Protein AF-A0A950HZ00-F1 (afdb_monomer)

Nearest PDB structures (foldseek):
  7drg-assembly1_B  TM=5.935E-01  e=6.878E-07  Pseudomonas aeruginosa PAO1
  7drg-assembly1_A  TM=5.694E-01  e=1.121E-06  Pseudomonas aeruginosa PAO1
  5oqm-assembly1_f  TM=3.780E-01  e=3.834E-02  Saccharomyces cerevisiae S288C
  2hzs-assembly2_C  TM=3.627E-01  e=7.059E-02  Saccharomyces cerevisiae
  7rpg-assembly1_A  TM=2.528E-01  e=9.170E-01  Acinetobacter baumannii

Radius of gyration: 19.4 Å; Cα contacts (8 Å, |Δi|>4): 461; chains: 1; bounding box: 50×42×56 Å

pLDDT: mean 79.78, std 16.97, range [23.86, 98.06]

Secondary structure (DSSP, 8-state):
-----------SSS-EEEEEEEEE-----HHHHHHHHHHHHHHHHHTT----EEEEEETTT----EEHHHHHHHHHHTTTTTEEEEEEEEE----S-SSPPPEEEEEEE-STT-EEEEEEEGGGG---HHHHHHHHHHHHHHH--S-EEEEEEE--HHHHHHT-TTS-TTTS---HHHHHTTTGGGGT---SS--SEEEEEHHHHTSEETTEEHHHHHHT-GGG-EEEE-GGGEEEEE--HHHHHHHHHHHHHTT-S--HHHHHHHHHHHHHHHHHHHTT--

Mean predicted aligned error: 8.42 Å

Solvent-accessible surface area (backbone atoms only — not comparable to full-atom values): 15479 Å² total; per-residue (Å²): 133,85,76,78,72,80,80,73,81,84,78,84,84,75,88,42,42,26,33,37,36,44,32,31,61,32,62,60,50,40,68,50,46,50,49,53,50,49,53,50,54,51,50,36,50,76,69,73,46,71,65,52,32,25,29,42,32,27,93,87,44,74,48,72,75,38,52,24,72,62,48,50,55,53,42,63,73,56,62,43,64,65,44,36,32,37,38,42,32,27,64,65,78,87,80,83,60,96,61,75,83,41,36,37,40,36,43,37,31,40,53,90,78,18,26,39,35,38,39,24,26,49,86,62,37,76,57,52,68,67,61,52,50,54,52,50,51,54,44,41,69,63,40,54,44,72,40,34,38,26,36,70,46,51,67,44,70,61,61,59,50,70,72,38,82,89,53,64,66,84,42,30,56,80,57,60,63,64,51,61,69,64,53,44,42,77,76,25,24,75,43,54,65,79,46,37,28,33,34,37,30,60,54,25,36,58,24,67,44,99,88,37,32,39,50,57,55,30,74,71,38,75,77,57,24,48,81,44,86,48,68,92,58,31,30,37,36,39,27,57,78,91,36,34,61,66,46,42,53,55,36,47,79,54,64,31,34,51,36,51,85,78,46,43,67,62,50,48,70,70,39,50,75,58,52,58,55,53,67,76,77,113

Foldseek 3Di:
DDPDPPPPPPDDDDFKFKWKKKFFDFDQDLVLVVLLVVLVVVLCVLLVFDFQWKAWDFPPRGDDIDGPVVSVVVCVVVSSPRTFWMKTKTWDPCPVDPDDIWMKMWIAGNPQGGMTMIMTTDPSSPPDPVSVVVSVLSCCVRGVGQWMAIATTPPPVVVLVVVCPVDDVLQQPPPQSVCRNQVCLQVQAQHRADYQKIWHAVNVQQDDAPRGGVVCVCVVDCLLADWDDGPDRTIIGGHPPVSRNVNVVSCVVRCNRHGCVPCVVVSCVVCVVVVVVVVVVD

Sequence (282 aa):
MTGSTSNWNLEQDGPRKGAHVHFEACRSDPETVRRIYRIALDWFKKLGLAPNTMQVFGTKLHSKPTKFHLAHAKLEKIGFEGMEGFFIHCEEPDTGEKRPPRFATFSYWSGRNSHVGFFARGLFCDMREEAMYTTVGALIECARPQYGYGGWDEVSLDDFVDSMPQIDAHQVPHDWSIGESRGLWNYGFVGGWLWSFTFLPDGALSASIDGMSLREWICAAPDRGTLYPQAQGLTLWFVPTELRKPVFLKLWDSGLIFKFEEDWPRIEALAEPQWAKKKVAL

Structure (mmCIF, N/CA/C/O backbone):
data_AF-A0A950HZ00-F1
#
_entry.id   AF-A0A950HZ00-F1
#
loop_
_atom_site.group_PDB
_atom_site.id
_atom_site.type_symbol
_atom_site.label_atom_id
_atom_site.label_alt_id
_atom_site.label_comp_id
_atom_site.label_asym_id
_atom_site.label_entity_id
_atom_site.label_seq_id
_atom_site.pdbx_PDB_ins_code
_atom_site.Cartn_x
_atom_site.Cartn_y
_atom_site.Cartn_z
_atom_site.occupancy
_atom_site.B_iso_or_equiv
_atom_site.auth_seq_id
_atom_site.auth_comp_id
_atom_site.auth_asym_id
_atom_site.auth_atom_id
_atom_site.pdbx_PDB_model_num
ATOM 1 N N . MET A 1 1 ? 1.822 23.217 -12.806 1.00 28.50 1 MET A N 1
ATOM 2 C CA . MET A 1 1 ? 1.791 22.051 -13.712 1.00 28.50 1 MET A CA 1
ATOM 3 C C . MET A 1 1 ? 1.077 20.940 -12.972 1.00 28.50 1 MET A C 1
ATOM 5 O O . MET A 1 1 ? 1.637 20.383 -12.039 1.00 28.50 1 MET A O 1
ATOM 9 N N . THR A 1 2 ? -0.197 20.739 -13.282 1.00 23.86 2 THR A N 1
ATOM 10 C CA . THR A 1 2 ? -1.050 19.704 -12.698 1.00 23.86 2 THR A CA 1
ATOM 11 C C . THR A 1 2 ? -0.627 18.364 -13.290 1.00 23.86 2 THR A C 1
ATOM 13 O O . THR A 1 2 ? -0.834 18.105 -14.474 1.00 23.86 2 THR A O 1
ATOM 16 N N . GLY A 1 3 ? 0.066 17.551 -12.493 1.00 25.05 3 GLY A N 1
ATOM 17 C CA . GLY A 1 3 ? 0.328 16.165 -12.850 1.00 25.05 3 GLY A CA 1
ATOM 18 C C . GLY A 1 3 ? -1.014 15.464 -12.982 1.00 25.05 3 GLY A C 1
ATOM 19 O O . GLY A 1 3 ? -1.780 15.436 -12.026 1.00 25.05 3 GLY A O 1
ATOM 20 N N . SER A 1 4 ? -1.312 14.969 -14.180 1.00 25.56 4 SER A N 1
ATOM 21 C CA . SER A 1 4 ? -2.414 14.044 -14.398 1.00 25.56 4 SER A CA 1
ATOM 22 C C . SER A 1 4 ? -2.148 12.821 -13.525 1.00 25.56 4 SER A C 1
ATOM 24 O O . SER A 1 4 ? -1.359 11.953 -13.888 1.00 25.56 4 SER A O 1
ATOM 26 N N . THR A 1 5 ? -2.792 12.759 -12.364 1.00 30.08 5 THR A N 1
ATOM 27 C CA . THR A 1 5 ? -3.240 11.480 -11.834 1.00 30.08 5 THR A CA 1
ATOM 28 C C . THR A 1 5 ? -4.116 10.899 -12.936 1.00 30.08 5 THR A C 1
ATOM 30 O O . THR A 1 5 ? -5.014 11.563 -13.459 1.00 30.08 5 THR A O 1
ATOM 33 N N . SER A 1 6 ? -3.755 9.732 -13.447 1.00 31.75 6 SER A N 1
ATOM 34 C CA . SER A 1 6 ? -4.614 9.015 -14.372 1.00 31.75 6 SER A CA 1
ATOM 35 C C . SER A 1 6 ? -5.911 8.727 -13.626 1.00 31.75 6 SER A C 1
ATOM 37 O O . SER A 1 6 ? -5.941 7.868 -12.749 1.00 31.75 6 SER A O 1
ATOM 39 N N . ASN A 1 7 ? -6.964 9.481 -13.948 1.00 30.28 7 ASN A N 1
ATOM 40 C CA . ASN A 1 7 ? -8.333 9.086 -13.657 1.00 30.28 7 ASN A CA 1
ATOM 41 C C . ASN A 1 7 ? -8.571 7.808 -14.455 1.00 30.28 7 ASN A C 1
ATOM 43 O O . ASN A 1 7 ? -8.939 7.839 -15.630 1.00 30.28 7 ASN A O 1
ATOM 47 N N . TRP A 1 8 ? -8.256 6.677 -13.836 1.00 38.47 8 TRP A N 1
ATOM 48 C CA . TRP A 1 8 ? -8.675 5.379 -14.311 1.00 38.47 8 TRP A CA 1
ATOM 49 C C . TRP A 1 8 ? -10.193 5.359 -14.136 1.00 38.47 8 TRP A C 1
ATOM 51 O O . TRP A 1 8 ? -10.687 5.076 -13.051 1.00 38.47 8 TRP A O 1
ATOM 61 N N . ASN A 1 9 ? -10.934 5.740 -15.181 1.00 33.44 9 ASN A N 1
ATOM 62 C CA . ASN A 1 9 ? -12.374 5.505 -15.252 1.00 33.44 9 ASN A CA 1
ATOM 63 C C . ASN A 1 9 ? -12.577 3.989 -15.315 1.00 33.44 9 ASN A C 1
ATOM 65 O O . ASN A 1 9 ? -12.616 3.371 -16.378 1.00 33.44 9 ASN A O 1
ATOM 69 N N . LEU A 1 10 ? -12.605 3.394 -14.128 1.00 45.19 10 LEU A N 1
ATOM 70 C CA . LEU A 1 10 ? -12.807 1.988 -13.853 1.00 45.19 10 LEU A CA 1
ATOM 71 C C . LEU A 1 10 ? -14.312 1.735 -13.812 1.00 45.19 10 LEU A C 1
ATOM 73 O O . LEU A 1 10 ? -14.831 1.334 -12.787 1.00 45.19 10 LEU A O 1
ATOM 77 N N . GLU A 1 11 ? -15.041 1.974 -14.893 1.00 39.56 11 GLU A N 1
ATOM 78 C CA . GLU A 1 11 ? -16.448 1.584 -14.998 1.00 39.56 11 GLU A CA 1
ATOM 79 C C . GLU A 1 11 ? -16.638 0.812 -16.296 1.00 39.56 11 GLU A C 1
ATOM 81 O O . GLU A 1 11 ? -16.631 1.401 -17.371 1.00 39.56 11 GLU A O 1
ATOM 86 N N . GLN A 1 12 ? -16.748 -0.515 -16.172 1.00 42.22 12 GLN A N 1
ATOM 87 C CA . GLN A 1 12 ? -17.697 -1.401 -16.868 1.00 42.22 12 GLN A CA 1
ATOM 88 C C . GLN A 1 12 ? -17.156 -2.846 -16.950 1.00 42.22 12 GLN A C 1
ATOM 90 O O . GLN A 1 12 ? -15.989 -3.093 -17.250 1.00 42.22 12 GLN A O 1
ATOM 95 N N . ASP A 1 13 ? -18.060 -3.775 -16.635 1.00 42.75 13 ASP A N 1
ATOM 96 C CA . ASP A 1 13 ? -18.057 -5.225 -16.870 1.00 42.75 13 ASP A CA 1
ATOM 97 C C . ASP A 1 13 ? -17.200 -6.169 -15.986 1.00 42.75 13 ASP A C 1
ATOM 99 O O . ASP A 1 13 ? -16.006 -6.397 -16.196 1.00 42.75 13 ASP A O 1
ATOM 103 N N . GLY A 1 14 ? -17.900 -6.842 -15.055 1.00 46.66 14 GLY A N 1
ATOM 104 C CA . GLY A 1 14 ? -17.512 -8.100 -14.391 1.00 46.66 14 GLY A CA 1
ATOM 105 C C . GLY A 1 14 ? -16.994 -7.973 -12.947 1.00 46.66 14 GLY A C 1
ATOM 106 O O . GLY A 1 14 ? -16.496 -6.910 -12.576 1.00 46.66 14 GLY A O 1
ATOM 107 N N . PRO A 1 15 ? -17.076 -9.047 -12.121 1.00 49.62 15 PRO A N 1
ATOM 108 C CA . PRO A 1 15 ? -16.487 -9.053 -10.783 1.00 49.62 15 PRO A CA 1
ATOM 109 C C . PRO A 1 15 ? -14.982 -8.805 -10.899 1.00 49.62 15 PRO A C 1
ATOM 111 O O . PRO A 1 15 ? -14.242 -9.583 -11.512 1.00 49.62 15 PRO A O 1
ATOM 114 N N . ARG A 1 16 ? -14.536 -7.676 -10.349 1.00 59.59 16 ARG A N 1
ATOM 115 C CA . ARG A 1 16 ? -13.156 -7.207 -10.443 1.00 59.59 16 ARG A CA 1
ATOM 116 C C . ARG A 1 16 ? -12.312 -7.925 -9.409 1.00 59.59 16 ARG A C 1
ATOM 118 O O . ARG A 1 16 ? -12.000 -7.395 -8.347 1.00 59.59 16 ARG A O 1
ATOM 125 N N . LYS A 1 17 ? -11.917 -9.153 -9.738 1.00 67.50 17 LYS A N 1
ATOM 126 C CA . LYS A 1 17 ? -10.820 -9.783 -9.012 1.00 67.50 17 LYS A CA 1
ATOM 127 C C . LYS A 1 17 ? -9.575 -8.941 -9.250 1.00 67.50 17 LYS A C 1
ATOM 129 O O . LYS A 1 17 ? -9.138 -8.774 -10.395 1.00 67.50 17 LYS A O 1
ATOM 134 N N . GLY A 1 18 ? -9.112 -8.355 -8.159 1.00 73.88 18 GLY A N 1
ATOM 135 C CA . GLY A 1 18 ? -8.038 -7.386 -8.070 1.00 73.88 18 GLY A CA 1
ATOM 136 C C . GLY A 1 18 ? -7.265 -7.664 -6.793 1.00 73.88 18 GLY A C 1
ATOM 137 O O . GLY A 1 18 ? -7.855 -8.057 -5.789 1.00 73.88 18 GLY A O 1
ATOM 138 N N . ALA A 1 19 ? -5.956 -7.483 -6.819 1.00 79.81 19 ALA A N 1
ATOM 139 C CA . ALA A 1 19 ? -5.145 -7.541 -5.619 1.00 79.81 19 ALA A CA 1
ATOM 140 C C . ALA A 1 19 ? -4.230 -6.337 -5.600 1.00 79.81 19 ALA A C 1
ATOM 142 O O . ALA A 1 19 ? -3.501 -6.112 -6.568 1.00 79.81 19 ALA A O 1
ATOM 143 N N . HIS A 1 20 ? -4.266 -5.573 -4.517 1.00 85.31 20 HIS A N 1
ATOM 144 C CA . HIS A 1 20 ? -3.453 -4.375 -4.412 1.00 85.31 20 HIS A CA 1
ATOM 145 C C . HIS A 1 20 ? -2.871 -4.218 -3.021 1.00 85.31 20 HIS A C 1
ATOM 147 O O . HIS A 1 20 ? -3.497 -4.589 -2.030 1.00 85.31 20 HIS A O 1
ATOM 153 N N . VAL A 1 21 ? -1.667 -3.661 -2.967 1.00 86.31 21 VAL A N 1
ATOM 154 C CA . VAL A 1 21 ? -1.028 -3.203 -1.737 1.00 86.31 21 VAL A CA 1
ATOM 155 C C . VAL A 1 21 ? -0.373 -1.864 -2.018 1.00 86.31 21 VAL A C 1
ATOM 157 O O . VAL A 1 21 ? 0.269 -1.688 -3.055 1.00 86.31 21 VAL A O 1
ATOM 160 N N . HIS A 1 22 ? -0.517 -0.944 -1.078 1.00 86.62 22 HIS A N 1
ATOM 161 C CA . HIS A 1 22 ? 0.071 0.379 -1.102 1.00 86.62 22 HIS A CA 1
ATOM 162 C C . HIS A 1 22 ? 0.746 0.666 0.240 1.00 86.62 22 HIS A C 1
ATOM 164 O O . HIS A 1 22 ? 0.163 0.450 1.300 1.00 86.62 22 HIS A O 1
ATOM 170 N N . PHE A 1 23 ? 1.978 1.157 0.191 1.00 86.06 23 PHE A N 1
ATOM 171 C CA . PHE A 1 23 ? 2.774 1.564 1.342 1.00 86.06 23 PHE A CA 1
ATOM 172 C C . PHE A 1 23 ? 3.302 2.971 1.148 1.00 86.06 23 PHE A C 1
ATOM 174 O O . PHE A 1 23 ? 3.658 3.350 0.034 1.00 86.06 23 PHE A O 1
ATOM 181 N N . GLU A 1 24 ? 3.473 3.687 2.251 1.00 78.62 24 GLU A N 1
ATOM 182 C CA . GLU A 1 24 ? 3.924 5.072 2.254 1.00 78.62 24 GLU A CA 1
ATOM 183 C C . GLU A 1 24 ? 5.284 5.303 2.909 1.00 78.62 24 GLU A C 1
ATOM 185 O O . GLU A 1 24 ? 5.779 4.478 3.673 1.00 78.62 24 GLU A O 1
ATOM 190 N N . ALA A 1 25 ? 5.847 6.492 2.666 1.00 66.12 25 ALA A N 1
ATOM 191 C CA . ALA A 1 25 ? 7.080 6.991 3.283 1.00 66.12 25 ALA A CA 1
ATOM 192 C C . ALA A 1 25 ? 8.334 6.182 2.900 1.00 66.12 25 ALA A C 1
ATOM 194 O O . ALA A 1 25 ? 9.106 5.736 3.748 1.00 66.12 25 ALA A O 1
ATOM 195 N N . CYS A 1 26 ? 8.556 6.013 1.595 1.00 69.31 26 CYS A N 1
ATOM 196 C CA . CYS A 1 26 ? 9.676 5.235 1.070 1.00 69.31 26 CYS A CA 1
ATOM 197 C C . CYS A 1 26 ? 10.975 6.051 0.968 1.00 69.31 26 CYS A C 1
ATOM 199 O O . CYS A 1 26 ? 10.975 7.221 0.589 1.00 69.31 26 CYS A O 1
ATOM 201 N N . ARG A 1 27 ? 12.115 5.409 1.250 1.00 77.31 27 ARG A N 1
ATOM 202 C CA . ARG A 1 27 ? 13.452 6.018 1.116 1.00 77.31 27 ARG A CA 1
ATOM 203 C C . ARG A 1 27 ? 13.882 6.113 -0.347 1.00 77.31 27 ARG A C 1
ATOM 205 O O . ARG A 1 27 ? 13.572 5.209 -1.117 1.00 77.31 27 ARG A O 1
ATOM 212 N N . SER A 1 28 ? 14.636 7.158 -0.693 1.00 79.44 28 SER A N 1
ATOM 213 C CA . SER A 1 28 ? 15.112 7.463 -2.055 1.00 79.44 28 SER A CA 1
ATOM 214 C C . SER A 1 28 ? 16.583 7.110 -2.315 1.00 79.44 28 SER A C 1
ATOM 216 O O . SER A 1 28 ? 17.133 7.501 -3.343 1.00 79.44 28 SER A O 1
ATOM 218 N N . ASP A 1 29 ? 17.273 6.449 -1.381 1.00 89.00 29 ASP A N 1
ATOM 219 C CA . ASP A 1 29 ? 18.682 6.118 -1.595 1.00 89.00 29 ASP A CA 1
ATOM 220 C C . ASP A 1 29 ? 18.837 5.024 -2.676 1.00 89.00 29 ASP A C 1
ATOM 222 O O . ASP A 1 29 ? 18.003 4.114 -2.744 1.00 89.00 29 ASP A O 1
ATOM 226 N N . PRO A 1 30 ? 19.886 5.074 -3.523 1.00 90.00 30 PRO A N 1
ATOM 227 C CA . PRO A 1 30 ? 20.001 4.182 -4.680 1.00 90.00 30 PRO A CA 1
ATOM 228 C C . PRO A 1 30 ? 19.982 2.687 -4.343 1.00 90.00 30 PRO A C 1
ATOM 230 O O . PRO A 1 30 ? 19.479 1.887 -5.132 1.00 90.00 30 PRO A O 1
ATOM 233 N N . GLU A 1 31 ? 20.514 2.291 -3.183 1.00 92.12 31 GLU A N 1
ATOM 234 C CA . GLU A 1 31 ? 20.522 0.886 -2.770 1.00 92.12 31 GLU A CA 1
ATOM 235 C C . GLU A 1 31 ? 19.118 0.418 -2.383 1.00 92.12 31 GLU A C 1
ATOM 237 O O . GLU A 1 31 ? 18.686 -0.651 -2.819 1.00 92.12 31 GLU A O 1
ATOM 242 N N . THR A 1 32 ? 18.361 1.232 -1.644 1.00 90.88 32 THR A N 1
ATOM 243 C CA . THR A 1 32 ? 16.951 0.944 -1.360 1.00 90.88 32 THR A CA 1
ATOM 244 C C . THR A 1 32 ? 16.127 0.872 -2.645 1.00 90.88 32 THR A C 1
ATOM 246 O O . THR A 1 32 ? 15.399 -0.102 -2.833 1.00 90.88 32 THR A O 1
ATOM 249 N N . VAL A 1 33 ? 16.281 1.827 -3.573 1.00 92.94 33 VAL A N 1
ATOM 250 C CA . VAL A 1 33 ? 15.566 1.815 -4.868 1.00 92.94 33 VAL A CA 1
ATOM 251 C C . VAL A 1 33 ? 15.876 0.531 -5.641 1.00 92.94 33 VAL A C 1
ATOM 253 O O . VAL A 1 33 ? 14.969 -0.140 -6.134 1.00 92.94 33 VAL A O 1
ATOM 256 N N . A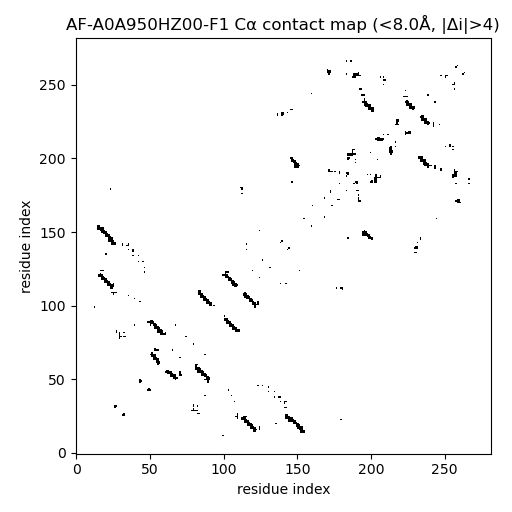RG A 1 34 ? 17.155 0.143 -5.712 1.00 95.25 34 ARG A N 1
ATOM 257 C CA . ARG A 1 34 ? 17.605 -1.087 -6.376 1.00 95.25 34 ARG A CA 1
ATOM 258 C C . ARG A 1 34 ? 17.006 -2.338 -5.740 1.00 95.25 34 ARG A C 1
ATOM 260 O O . ARG A 1 34 ? 16.594 -3.253 -6.453 1.00 95.25 34 ARG A O 1
ATOM 267 N N . ARG A 1 35 ? 16.944 -2.401 -4.409 1.00 95.06 35 ARG A N 1
ATOM 268 C CA . ARG A 1 35 ? 16.322 -3.520 -3.689 1.00 95.06 35 ARG A CA 1
ATOM 269 C C . ARG A 1 35 ? 14.818 -3.591 -3.950 1.00 95.06 35 ARG A C 1
ATOM 271 O O . ARG A 1 35 ? 14.334 -4.673 -4.268 1.00 95.06 35 ARG A O 1
ATOM 278 N N . ILE A 1 36 ? 14.105 -2.464 -3.910 1.00 94.81 36 ILE A N 1
ATOM 279 C CA . ILE A 1 36 ? 12.671 -2.394 -4.248 1.00 94.81 36 ILE A CA 1
ATOM 280 C C . ILE A 1 36 ? 12.438 -2.835 -5.696 1.00 94.81 36 ILE A C 1
ATOM 282 O O . ILE A 1 36 ? 11.546 -3.635 -5.962 1.00 94.81 36 ILE A O 1
ATOM 286 N N . TYR A 1 37 ? 13.280 -2.394 -6.630 1.00 96.12 37 TYR A N 1
ATOM 287 C CA . TYR A 1 37 ? 13.216 -2.834 -8.020 1.00 96.12 37 TYR A CA 1
ATOM 288 C C . TYR A 1 37 ? 13.391 -4.351 -8.165 1.00 96.12 37 TYR A C 1
ATOM 290 O O . TYR A 1 37 ? 12.629 -4.997 -8.880 1.00 96.12 37 TYR A O 1
ATOM 298 N N . ARG A 1 38 ? 14.342 -4.954 -7.444 1.00 96.56 38 ARG A N 1
ATOM 299 C CA . ARG A 1 38 ? 14.519 -6.416 -7.432 1.00 96.56 38 ARG A CA 1
ATOM 300 C C . ARG A 1 38 ? 13.313 -7.146 -6.843 1.00 96.56 38 ARG A C 1
ATOM 302 O O . ARG A 1 38 ? 12.928 -8.174 -7.391 1.00 96.56 38 ARG A O 1
ATOM 309 N N . ILE A 1 39 ? 12.705 -6.611 -5.782 1.00 95.69 39 ILE A N 1
ATOM 310 C CA . ILE A 1 39 ? 11.452 -7.139 -5.217 1.00 95.69 39 ILE A CA 1
ATOM 311 C C . ILE A 1 39 ? 10.337 -7.091 -6.269 1.00 95.69 39 ILE A C 1
ATOM 313 O O . ILE A 1 39 ? 9.619 -8.073 -6.434 1.00 95.69 39 ILE A O 1
ATOM 317 N N . ALA A 1 40 ? 10.236 -5.999 -7.032 1.00 95.31 40 ALA A N 1
ATOM 318 C CA . ALA A 1 40 ? 9.266 -5.878 -8.117 1.00 95.31 40 ALA A CA 1
ATOM 319 C C . ALA A 1 40 ? 9.469 -6.958 -9.191 1.00 95.31 40 ALA A C 1
ATOM 321 O O . ALA A 1 40 ? 8.517 -7.635 -9.575 1.00 95.31 40 ALA A O 1
ATOM 322 N N . LEU A 1 41 ? 10.707 -7.169 -9.651 1.00 95.81 41 LEU A N 1
ATOM 323 C CA . LEU A 1 41 ? 11.010 -8.204 -10.647 1.00 95.81 41 LEU A CA 1
ATOM 324 C C . LEU A 1 41 ? 10.738 -9.621 -10.130 1.00 95.81 41 LEU A C 1
ATOM 326 O O . LEU A 1 41 ? 10.217 -10.453 -10.873 1.00 95.81 41 LEU A O 1
ATOM 330 N N . ASP A 1 42 ? 11.072 -9.898 -8.869 1.00 94.19 42 ASP A N 1
ATOM 331 C CA . ASP A 1 42 ? 10.775 -11.182 -8.233 1.00 94.19 42 ASP A CA 1
ATOM 332 C C . ASP A 1 42 ? 9.264 -11.413 -8.102 1.00 94.19 42 ASP A C 1
ATOM 334 O O . ASP A 1 42 ? 8.787 -12.518 -8.353 1.00 94.19 42 ASP A O 1
ATOM 338 N N . TRP A 1 43 ? 8.493 -10.364 -7.801 1.00 91.62 43 TRP A N 1
ATOM 339 C CA . TRP A 1 43 ? 7.034 -10.426 -7.792 1.00 91.62 43 TRP A CA 1
ATOM 340 C C . TRP A 1 43 ? 6.474 -10.794 -9.171 1.00 91.62 43 TRP A C 1
ATOM 342 O O . TRP A 1 43 ? 5.756 -11.787 -9.274 1.00 91.62 43 TRP A O 1
ATOM 352 N N . PHE A 1 44 ? 6.872 -10.107 -10.251 1.00 91.50 44 PHE A N 1
ATOM 353 C CA . PHE A 1 44 ? 6.454 -10.491 -11.611 1.00 91.50 44 PHE A CA 1
ATOM 354 C C . PHE A 1 44 ? 6.852 -11.934 -11.952 1.00 91.50 44 PHE A C 1
ATOM 356 O O . PHE A 1 44 ? 6.042 -12.692 -12.485 1.00 91.50 44 PHE A O 1
ATOM 363 N N . LYS A 1 45 ? 8.067 -12.357 -11.580 1.00 90.81 45 LYS A N 1
ATOM 364 C CA . LYS A 1 45 ? 8.538 -13.732 -11.785 1.00 90.81 45 LYS A CA 1
ATOM 365 C C . LYS A 1 45 ? 7.677 -14.761 -11.044 1.00 90.81 45 LYS A C 1
ATOM 367 O O . LYS A 1 45 ? 7.337 -15.783 -11.634 1.00 90.81 45 LYS A O 1
ATOM 372 N N . LYS A 1 46 ? 7.311 -14.506 -9.782 1.00 86.81 46 LYS A N 1
ATOM 373 C CA . LYS A 1 46 ? 6.419 -15.369 -8.979 1.00 86.81 46 LYS A CA 1
ATOM 374 C C . LYS A 1 46 ? 5.031 -15.506 -9.598 1.00 86.81 46 LYS A C 1
ATOM 376 O O . LYS A 1 46 ? 4.418 -16.560 -9.470 1.00 86.81 46 LYS A O 1
ATOM 381 N N . LEU A 1 47 ? 4.570 -14.470 -10.294 1.00 83.62 47 LEU A N 1
ATOM 382 C CA . LEU A 1 47 ? 3.320 -14.492 -11.053 1.00 83.62 47 LEU A CA 1
ATOM 383 C C . LEU A 1 47 ? 3.448 -15.163 -12.429 1.00 83.62 47 LEU A C 1
ATOM 385 O O . LEU A 1 47 ? 2.450 -15.307 -13.128 1.00 83.62 47 LEU A O 1
ATOM 389 N N . GLY A 1 48 ? 4.654 -15.566 -12.841 1.00 86.69 48 GLY A N 1
ATOM 390 C CA . GLY A 1 48 ? 4.897 -16.091 -14.185 1.00 86.69 48 GLY A CA 1
ATOM 391 C C . GLY A 1 48 ? 4.761 -15.027 -15.278 1.00 86.69 48 GLY A C 1
ATOM 392 O O . GLY A 1 48 ? 4.474 -15.360 -16.425 1.00 86.69 48 GLY A O 1
ATOM 393 N N . LEU A 1 49 ? 4.950 -13.752 -14.930 1.00 87.25 49 LEU A N 1
ATOM 394 C CA . LEU A 1 49 ? 4.747 -12.613 -15.818 1.00 87.25 49 LEU A CA 1
ATOM 395 C C . LEU A 1 49 ? 6.071 -12.025 -16.288 1.00 87.25 49 LEU A C 1
ATOM 397 O O . LEU A 1 49 ? 7.009 -11.838 -15.513 1.00 87.25 49 LEU A O 1
ATOM 401 N N . ALA A 1 50 ? 6.113 -11.675 -17.570 1.00 92.25 50 ALA A N 1
ATOM 402 C CA . ALA A 1 50 ? 7.201 -10.913 -18.160 1.00 92.25 50 ALA A CA 1
ATOM 403 C C . ALA A 1 50 ? 6.753 -9.452 -18.330 1.00 92.25 50 ALA A C 1
ATOM 405 O O . ALA A 1 50 ? 5.860 -9.185 -19.140 1.00 92.25 50 ALA A O 1
ATOM 406 N N . PRO A 1 51 ? 7.350 -8.492 -17.603 1.00 95.12 51 PRO A N 1
ATOM 407 C CA . PRO A 1 51 ? 7.067 -7.080 -17.817 1.00 95.12 51 PRO A CA 1
ATOM 408 C C . PRO A 1 51 ? 7.322 -6.661 -19.266 1.00 95.12 51 PRO A C 1
ATOM 410 O O . PRO A 1 51 ? 8.361 -6.986 -19.846 1.00 95.12 51 PRO A O 1
ATOM 413 N N . ASN A 1 52 ? 6.390 -5.910 -19.850 1.00 95.25 52 ASN A N 1
ATOM 414 C CA . ASN A 1 52 ? 6.481 -5.462 -21.241 1.00 95.25 52 ASN A CA 1
ATOM 415 C C . ASN A 1 52 ? 6.859 -3.974 -21.344 1.00 95.25 52 ASN A C 1
ATOM 417 O O . ASN A 1 52 ? 7.580 -3.581 -22.268 1.00 95.25 52 ASN A O 1
ATOM 421 N N . THR A 1 53 ? 6.474 -3.175 -20.348 1.00 96.00 53 THR A N 1
ATOM 422 C CA . THR A 1 53 ? 6.603 -1.719 -20.346 1.00 96.00 53 THR A CA 1
ATOM 423 C C . THR A 1 53 ? 7.159 -1.250 -19.010 1.00 96.00 53 THR A C 1
ATOM 425 O O . THR A 1 53 ? 6.859 -1.803 -17.953 1.00 96.00 53 THR A O 1
ATOM 428 N N . MET A 1 54 ? 7.991 -0.216 -19.052 1.00 96.50 54 MET A N 1
ATOM 429 C CA . MET A 1 54 ? 8.492 0.450 -17.860 1.00 96.50 54 MET A CA 1
ATOM 430 C C . MET A 1 54 ? 8.573 1.956 -18.088 1.00 96.50 54 MET A C 1
ATOM 432 O O . MET A 1 54 ? 8.911 2.422 -19.179 1.00 96.50 54 MET A O 1
ATOM 436 N N . GLN A 1 55 ? 8.300 2.707 -17.031 1.00 95.56 55 GLN A N 1
ATOM 437 C CA . GLN A 1 55 ? 8.537 4.136 -16.943 1.00 95.56 55 GLN A CA 1
ATOM 438 C C . GLN A 1 55 ? 9.493 4.420 -15.784 1.00 95.56 55 GLN A C 1
ATOM 440 O O . GLN A 1 55 ? 9.373 3.819 -14.720 1.00 95.56 55 GLN A O 1
ATOM 445 N N . VAL A 1 56 ? 10.448 5.324 -15.991 1.00 94.00 56 VAL A N 1
ATOM 446 C CA . VAL A 1 56 ? 11.439 5.736 -14.984 1.00 94.00 56 VAL A CA 1
ATOM 447 C C . VAL A 1 56 ? 11.352 7.244 -14.776 1.00 94.00 56 VAL A C 1
ATOM 449 O O . VAL A 1 56 ? 11.188 7.998 -15.743 1.00 94.00 56 VAL A O 1
ATOM 452 N N . PHE A 1 57 ? 11.514 7.676 -13.527 1.00 91.75 57 PHE A N 1
ATOM 453 C CA . PHE A 1 57 ? 11.519 9.076 -13.113 1.00 91.75 57 PHE A CA 1
ATOM 454 C C . PHE A 1 57 ? 12.766 9.404 -12.307 1.00 91.75 57 PHE A C 1
ATOM 456 O O . PHE A 1 57 ? 13.357 8.544 -11.651 1.00 91.75 57 PHE A O 1
ATOM 463 N N . GLY A 1 58 ? 13.163 10.666 -12.375 1.00 89.44 58 GLY A N 1
ATOM 464 C CA . GLY A 1 58 ? 14.356 11.175 -11.727 1.00 89.44 58 GLY A CA 1
ATOM 465 C C . GLY A 1 58 ? 14.807 12.473 -12.370 1.00 89.44 58 GLY A C 1
ATOM 466 O O . GLY A 1 58 ? 14.448 12.752 -13.519 1.00 89.44 58 GLY A O 1
ATOM 467 N N . THR A 1 59 ? 15.680 13.201 -11.678 1.00 82.56 59 THR A N 1
ATOM 468 C CA . THR A 1 59 ? 16.139 14.563 -12.007 1.00 82.56 59 THR A CA 1
ATOM 469 C C . THR A 1 59 ? 16.697 14.715 -13.436 1.00 82.56 59 THR A C 1
ATOM 471 O O . THR A 1 59 ? 16.799 15.823 -13.959 1.00 82.56 59 THR A O 1
ATOM 474 N N . LYS A 1 60 ? 17.046 13.608 -14.112 1.00 83.25 60 LYS A N 1
ATOM 475 C CA . LYS A 1 60 ? 17.452 13.558 -15.536 1.00 83.25 60 LYS A CA 1
ATOM 476 C C . LYS A 1 60 ? 16.890 12.349 -16.299 1.00 83.25 60 LYS A C 1
ATOM 478 O O . LYS A 1 60 ? 17.390 11.988 -17.366 1.00 83.25 60 LYS A O 1
ATOM 483 N N . LEU A 1 61 ? 15.896 11.671 -15.733 1.00 79.81 61 LEU A N 1
ATOM 484 C CA . LEU A 1 61 ? 15.450 10.349 -16.179 1.00 79.81 61 LEU A CA 1
ATOM 485 C C . LEU A 1 61 ? 13.991 10.300 -16.616 1.00 79.81 61 LEU A C 1
ATOM 487 O O . LEU A 1 61 ? 13.579 9.238 -17.076 1.00 79.81 61 LEU A O 1
ATOM 491 N N . HIS A 1 62 ? 13.256 11.417 -16.540 1.00 74.44 62 HIS A N 1
ATOM 492 C CA . HIS A 1 62 ? 11.860 11.504 -16.970 1.00 74.44 62 HIS A CA 1
ATOM 493 C C . HIS A 1 62 ? 11.676 10.915 -18.366 1.00 74.44 62 HIS A C 1
ATOM 495 O O . HIS A 1 62 ? 12.044 11.502 -19.386 1.00 74.44 62 HIS A O 1
ATOM 501 N N . SER A 1 63 ? 11.123 9.711 -18.390 1.00 77.44 63 SER A N 1
ATOM 502 C CA . SER A 1 63 ? 10.897 8.958 -19.607 1.00 77.44 63 SER A CA 1
ATOM 503 C C . SER A 1 63 ? 9.403 8.795 -19.811 1.00 77.44 63 SER A C 1
ATOM 505 O O . SER A 1 63 ? 8.629 8.661 -18.863 1.00 77.44 63 SER A O 1
ATOM 507 N N . LYS A 1 64 ? 8.989 8.830 -21.075 1.00 91.25 64 LYS A N 1
ATOM 508 C CA . LYS A 1 64 ? 7.704 8.252 -21.458 1.00 91.25 64 LYS A CA 1
ATOM 509 C C . LYS A 1 64 ? 7.775 6.736 -21.218 1.00 91.25 64 LYS A C 1
ATOM 511 O O . LYS A 1 64 ? 8.881 6.188 -21.301 1.00 91.25 64 LYS A O 1
ATOM 516 N N . PRO A 1 65 ? 6.643 6.062 -20.961 1.00 93.31 65 PRO A N 1
ATOM 517 C CA . PRO A 1 65 ? 6.605 4.604 -20.941 1.00 93.31 65 PRO A CA 1
ATOM 518 C C . PRO A 1 65 ? 7.290 4.025 -22.190 1.00 93.31 65 PRO A C 1
ATOM 520 O O . PRO A 1 65 ? 7.079 4.51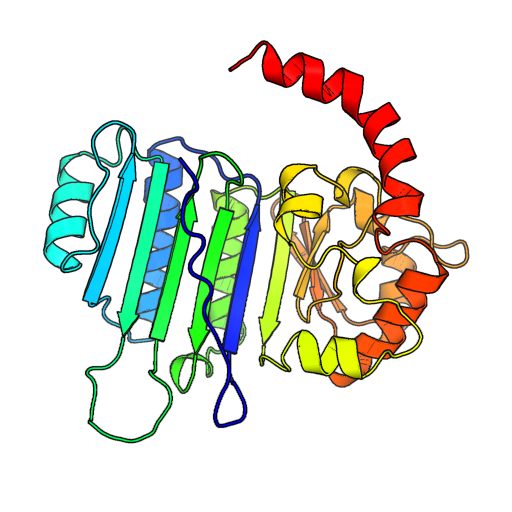0 -23.304 1.00 93.31 65 PRO A O 1
ATOM 523 N N . THR A 1 66 ? 8.161 3.035 -22.006 1.00 95.06 66 THR A N 1
ATOM 524 C CA . THR A 1 66 ? 8.930 2.397 -23.087 1.00 95.06 66 THR A CA 1
ATOM 525 C C . THR A 1 66 ? 9.058 0.894 -22.855 1.00 95.06 66 THR A C 1
ATOM 527 O O . THR A 1 66 ? 8.691 0.392 -21.794 1.00 95.06 66 THR A O 1
ATOM 530 N N . LYS A 1 67 ? 9.600 0.162 -23.836 1.00 95.69 67 LYS A N 1
ATOM 531 C CA . LYS A 1 67 ? 9.813 -1.288 -23.730 1.00 95.69 67 LYS A CA 1
ATOM 532 C C . LYS A 1 67 ? 10.677 -1.612 -22.511 1.00 95.69 67 LYS A C 1
ATOM 534 O O . LYS A 1 67 ? 11.761 -1.044 -22.356 1.00 95.69 67 LYS A O 1
ATOM 539 N N . PHE A 1 68 ? 10.233 -2.575 -21.703 1.00 96.62 68 PHE A N 1
ATOM 540 C CA . PHE A 1 68 ? 10.872 -2.942 -20.438 1.00 96.62 68 PHE A CA 1
ATOM 541 C C . PHE A 1 68 ? 12.382 -3.177 -20.578 1.00 96.62 68 PHE A C 1
ATOM 543 O O . PHE A 1 68 ? 13.158 -2.559 -19.859 1.00 96.62 68 PHE A O 1
ATOM 550 N N . HIS A 1 69 ? 12.824 -3.990 -21.546 1.00 96.62 69 HIS A N 1
ATOM 551 C CA . HIS A 1 69 ? 14.249 -4.311 -21.712 1.00 96.62 69 HIS A CA 1
ATOM 552 C C . HIS A 1 69 ? 15.131 -3.079 -21.996 1.00 96.62 69 HIS A C 1
ATOM 554 O O . HIS A 1 69 ? 16.281 -3.044 -21.561 1.00 96.62 69 HIS A O 1
ATOM 560 N N . LEU A 1 70 ? 14.605 -2.052 -22.680 1.00 95.19 70 LEU A N 1
ATOM 561 C CA . LEU A 1 70 ? 15.339 -0.810 -22.952 1.00 95.19 70 LEU A CA 1
ATOM 562 C C . LEU A 1 70 ? 15.474 0.040 -21.686 1.00 95.19 70 LEU A C 1
ATOM 564 O O . LEU A 1 70 ? 16.558 0.543 -21.388 1.00 95.19 70 LEU A O 1
ATOM 568 N N . ALA A 1 71 ? 14.378 0.192 -20.937 1.00 95.06 71 ALA A N 1
ATOM 569 C CA . ALA A 1 71 ? 14.382 0.914 -19.669 1.00 95.06 71 ALA A CA 1
ATOM 570 C C . ALA A 1 71 ? 15.260 0.209 -18.626 1.00 95.06 71 ALA A C 1
ATOM 572 O O . ALA A 1 71 ? 16.101 0.861 -18.016 1.00 95.06 71 ALA A O 1
ATOM 573 N N . HIS A 1 72 ? 15.126 -1.113 -18.488 1.00 95.94 72 HIS A N 1
ATOM 574 C CA . HIS A 1 72 ? 15.927 -1.952 -17.597 1.00 95.94 72 HIS A CA 1
ATOM 575 C C . HIS A 1 72 ? 17.427 -1.823 -17.889 1.00 95.94 72 HIS A C 1
ATOM 577 O O . HIS A 1 72 ? 18.199 -1.499 -16.992 1.00 95.94 72 HIS A O 1
ATOM 583 N N . ALA A 1 73 ? 17.850 -1.970 -19.151 1.00 94.19 73 ALA A N 1
ATOM 584 C CA . ALA A 1 73 ? 19.259 -1.821 -19.520 1.00 94.19 73 ALA A CA 1
ATOM 585 C C . ALA A 1 73 ? 19.807 -0.419 -19.195 1.00 94.19 73 ALA A C 1
ATOM 587 O O . ALA A 1 73 ? 20.947 -0.276 -18.749 1.00 94.19 73 ALA A O 1
ATOM 588 N N . LYS A 1 74 ? 18.993 0.629 -19.389 1.00 92.00 74 LYS A N 1
ATOM 589 C CA . LYS A 1 74 ? 19.358 2.000 -19.009 1.00 92.00 74 LYS A CA 1
ATOM 590 C C . LYS A 1 74 ? 19.501 2.140 -17.491 1.00 92.00 74 LYS A C 1
ATOM 592 O O . LYS A 1 74 ? 20.459 2.764 -17.049 1.00 92.00 74 LYS A O 1
ATOM 597 N N . LEU A 1 75 ? 18.573 1.569 -16.727 1.00 92.06 75 LEU A N 1
ATOM 598 C CA . LEU A 1 75 ? 18.529 1.588 -15.264 1.00 92.06 75 LEU A CA 1
ATOM 599 C C . LEU A 1 75 ? 19.768 0.935 -14.638 1.00 92.06 75 LEU A C 1
ATOM 601 O O . LEU A 1 75 ? 20.434 1.539 -13.800 1.00 92.06 75 LEU A O 1
ATOM 605 N N . GLU A 1 76 ? 20.105 -0.270 -15.103 1.00 94.00 76 GLU A N 1
ATOM 606 C CA . GLU A 1 76 ? 21.285 -1.017 -14.661 1.00 94.00 76 GLU A CA 1
ATOM 607 C C . GLU A 1 76 ? 22.569 -0.245 -14.990 1.00 94.00 76 GLU A C 1
ATOM 609 O O . GLU A 1 76 ? 23.452 -0.113 -14.145 1.00 94.00 76 GLU A O 1
ATOM 614 N N . LYS A 1 77 ? 22.646 0.364 -16.183 1.00 93.06 77 LYS A N 1
ATOM 615 C CA . LYS A 1 77 ? 23.807 1.165 -16.601 1.00 93.06 77 LYS A CA 1
ATOM 616 C C . LYS A 1 77 ? 24.058 2.380 -15.703 1.00 93.06 77 LYS A C 1
ATOM 618 O O . LYS A 1 77 ? 25.213 2.727 -15.482 1.00 93.06 77 LYS A O 1
ATOM 623 N N . ILE A 1 78 ? 23.006 3.053 -15.236 1.00 92.00 78 ILE A N 1
ATOM 624 C CA . ILE A 1 78 ? 23.130 4.240 -14.370 1.00 92.00 78 ILE A CA 1
ATOM 625 C C . ILE A 1 78 ? 23.202 3.892 -12.880 1.00 92.00 78 ILE A C 1
ATOM 627 O O . ILE A 1 78 ? 23.254 4.793 -12.049 1.00 92.00 78 ILE A O 1
ATOM 631 N N . GLY A 1 79 ? 23.130 2.608 -12.521 1.00 93.12 79 GLY A N 1
ATOM 632 C CA . GLY A 1 79 ? 23.225 2.179 -11.131 1.00 93.12 79 GLY A CA 1
ATOM 633 C C . GLY A 1 79 ? 22.136 2.750 -10.219 1.00 93.12 79 GLY A C 1
ATOM 634 O O . GLY A 1 79 ? 22.359 2.808 -9.015 1.00 93.12 79 GLY A O 1
ATOM 635 N N . PHE A 1 80 ? 20.959 3.104 -10.752 1.00 93.50 80 PHE A N 1
ATOM 636 C CA . PHE A 1 80 ? 19.838 3.710 -10.009 1.00 93.50 80 PHE A CA 1
ATOM 637 C C . PHE A 1 80 ? 20.117 5.114 -9.433 1.00 93.50 80 PHE A C 1
ATOM 639 O O . PHE A 1 80 ? 19.340 5.623 -8.625 1.00 93.50 80 PHE A O 1
ATOM 646 N N . GLU A 1 81 ? 21.200 5.775 -9.844 1.00 91.69 81 GLU A N 1
ATOM 647 C CA . GLU A 1 81 ? 21.524 7.123 -9.373 1.00 91.69 81 GLU A CA 1
ATOM 648 C C . GLU A 1 81 ? 20.527 8.174 -9.887 1.00 91.69 81 GLU A C 1
ATOM 650 O O . GLU A 1 81 ? 20.146 8.183 -11.060 1.00 91.69 81 GLU A O 1
ATOM 655 N N . GLY A 1 82 ? 20.116 9.090 -9.002 1.00 89.75 82 GLY A N 1
ATOM 656 C CA . GLY A 1 82 ? 19.202 10.188 -9.339 1.00 89.75 82 GLY A CA 1
ATOM 657 C C . GLY A 1 82 ? 17.774 9.745 -9.671 1.00 89.75 82 GLY A C 1
ATOM 658 O O . GLY A 1 82 ? 17.049 10.489 -10.333 1.00 89.75 82 GLY A O 1
ATOM 659 N N . MET A 1 83 ? 17.386 8.535 -9.260 1.00 92.00 83 MET A N 1
ATOM 660 C CA . MET A 1 83 ? 16.030 8.027 -9.416 1.00 92.00 83 MET A CA 1
ATOM 661 C C . MET A 1 83 ? 15.074 8.587 -8.368 1.00 92.00 83 MET A C 1
ATOM 663 O O . MET A 1 83 ? 15.390 8.639 -7.186 1.00 92.00 83 MET A O 1
ATOM 667 N N . GLU A 1 84 ? 13.873 8.925 -8.823 1.00 91.81 84 GLU A N 1
ATOM 668 C CA . GLU A 1 84 ? 12.745 9.333 -7.976 1.00 91.81 84 GLU A CA 1
ATOM 669 C C . GLU A 1 84 ? 11.608 8.310 -8.013 1.00 91.81 84 GLU A C 1
ATOM 671 O O . GLU A 1 84 ? 10.747 8.313 -7.141 1.00 91.81 84 GLU A O 1
ATOM 676 N N . GLY A 1 85 ? 11.566 7.438 -9.021 1.00 93.38 85 GLY A N 1
ATOM 677 C CA . GLY A 1 85 ? 10.482 6.477 -9.136 1.00 93.38 85 GLY A CA 1
ATOM 678 C C . GLY A 1 85 ? 10.552 5.598 -10.372 1.00 93.38 85 GLY A C 1
ATOM 679 O O . GLY A 1 85 ? 11.322 5.850 -11.307 1.00 93.38 85 GLY A O 1
ATOM 680 N N . PHE A 1 86 ? 9.707 4.575 -10.391 1.00 95.44 86 PHE A N 1
ATOM 681 C CA . PHE A 1 86 ? 9.440 3.766 -11.568 1.00 95.44 86 PHE A CA 1
ATOM 682 C C . PHE A 1 86 ? 8.028 3.174 -11.546 1.00 95.44 86 PHE A C 1
ATOM 684 O O . PHE A 1 86 ? 7.461 2.911 -10.487 1.00 95.44 86 PHE A O 1
ATOM 691 N N . PHE A 1 87 ? 7.507 2.895 -12.738 1.00 95.56 87 PHE A N 1
ATOM 692 C CA . PHE A 1 87 ? 6.357 2.022 -12.943 1.00 95.56 87 PHE A CA 1
ATOM 693 C C . PHE A 1 87 ? 6.776 0.864 -13.840 1.00 95.56 87 PHE A C 1
ATOM 695 O O . PHE A 1 87 ? 7.398 1.080 -14.882 1.00 95.56 87 PHE A O 1
ATOM 702 N N . ILE A 1 88 ? 6.461 -0.361 -13.437 1.00 96.56 88 ILE A N 1
ATOM 703 C CA . ILE A 1 88 ? 6.652 -1.565 -14.246 1.00 96.56 88 ILE A CA 1
ATOM 704 C C . ILE A 1 88 ? 5.272 -2.120 -14.550 1.00 96.56 88 ILE A C 1
ATOM 706 O O . ILE A 1 88 ? 4.476 -2.306 -13.633 1.00 96.56 88 ILE A O 1
ATOM 710 N N . HIS A 1 89 ? 5.015 -2.407 -15.821 1.00 94.56 89 HIS A N 1
ATOM 711 C CA . HIS A 1 89 ? 3.740 -2.927 -16.284 1.00 94.56 89 HIS A CA 1
ATOM 712 C C . HIS A 1 89 ? 3.933 -4.230 -17.059 1.00 94.56 89 HIS A C 1
ATOM 714 O O . HIS A 1 89 ? 4.862 -4.390 -17.860 1.00 94.56 89 HIS A O 1
ATOM 720 N N . CYS A 1 90 ? 3.013 -5.153 -16.830 1.00 92.50 90 CYS A N 1
ATOM 721 C CA . CYS A 1 90 ? 2.747 -6.295 -17.681 1.00 92.50 90 CYS A CA 1
ATOM 722 C C . CYS A 1 90 ? 1.278 -6.209 -18.087 1.00 92.50 90 CYS A C 1
ATOM 724 O O . CYS A 1 90 ? 0.409 -6.142 -17.224 1.00 92.50 90 CYS A O 1
ATOM 726 N N . GLU A 1 91 ? 1.021 -6.191 -19.385 1.00 87.44 91 GLU A N 1
ATOM 727 C CA . GLU A 1 91 ? -0.319 -6.195 -19.964 1.00 87.44 91 GLU A CA 1
ATOM 728 C C . GLU A 1 91 ? -0.361 -7.314 -21.006 1.00 87.44 91 GLU A C 1
ATOM 730 O O . GLU A 1 91 ? 0.589 -7.477 -21.784 1.00 87.44 91 GLU A O 1
ATOM 735 N N . GLU A 1 92 ? -1.417 -8.125 -20.997 1.00 80.19 92 GLU A N 1
ATOM 736 C CA . GLU A 1 92 ? -1.612 -9.083 -22.085 1.00 80.19 92 GLU A CA 1
ATOM 737 C C . GLU A 1 92 ? -1.864 -8.328 -23.400 1.00 80.19 92 GLU A C 1
ATOM 739 O O . GLU A 1 92 ? -2.517 -7.285 -23.389 1.00 80.19 92 GLU A O 1
ATOM 744 N N . PRO A 1 93 ? -1.357 -8.824 -24.543 1.00 73.62 93 PRO A N 1
ATOM 745 C CA . PRO A 1 93 ? -1.707 -8.256 -25.837 1.00 73.62 93 PRO A CA 1
ATOM 746 C C . PRO A 1 93 ? -3.226 -8.200 -25.989 1.00 73.62 93 PRO A C 1
ATOM 748 O O . PRO A 1 93 ? -3.903 -9.170 -25.648 1.00 73.62 93 PRO A O 1
ATOM 751 N N . ASP A 1 94 ? -3.741 -7.098 -26.534 1.00 69.00 94 ASP A N 1
ATOM 752 C CA . ASP A 1 94 ? -5.157 -6.995 -26.875 1.00 69.00 94 ASP A CA 1
ATOM 753 C C . ASP A 1 94 ? -5.532 -8.148 -27.817 1.00 69.00 94 ASP A C 1
ATOM 755 O O . ASP A 1 94 ? -5.035 -8.255 -28.943 1.00 69.00 94 ASP A O 1
ATOM 759 N N . THR A 1 95 ? -6.369 -9.056 -27.321 1.00 68.06 95 THR A N 1
ATOM 760 C CA . THR A 1 95 ? -6.840 -10.217 -28.076 1.00 68.06 95 THR A CA 1
ATOM 761 C C . THR A 1 95 ? -8.057 -9.881 -28.940 1.00 68.06 95 THR A C 1
ATOM 763 O O . THR A 1 95 ? -8.548 -10.752 -29.658 1.00 68.06 95 THR A O 1
ATOM 766 N N . GLY A 1 96 ? -8.573 -8.647 -28.876 1.00 68.75 96 GLY A N 1
ATOM 767 C CA . GLY A 1 96 ? -9.840 -8.237 -29.481 1.00 68.75 96 GLY A CA 1
ATOM 768 C C . GLY A 1 96 ? -11.071 -8.815 -28.772 1.00 68.75 96 GLY A C 1
ATOM 769 O O . GLY A 1 96 ? -12.204 -8.564 -29.189 1.00 68.75 96 GLY A O 1
ATOM 770 N N . GLU A 1 97 ? -10.883 -9.598 -27.704 1.00 69.88 97 GLU A N 1
ATOM 771 C CA . GLU A 1 97 ? -11.976 -10.047 -26.851 1.00 69.88 97 GLU A CA 1
ATOM 772 C C . GLU A 1 97 ? -12.480 -8.871 -26.004 1.00 69.88 97 GLU A C 1
ATOM 774 O O . GLU A 1 97 ? -11.693 -8.100 -25.466 1.00 69.88 97 GLU A O 1
ATOM 779 N N . LYS A 1 98 ? -13.800 -8.769 -25.791 1.00 68.62 98 LYS A N 1
ATOM 780 C CA . LYS A 1 98 ? -14.424 -7.772 -24.891 1.00 68.62 98 LYS A CA 1
ATOM 781 C C . LYS A 1 98 ? -14.103 -7.992 -23.400 1.00 68.62 98 LYS A C 1
ATOM 783 O O . LYS A 1 98 ? -14.903 -7.653 -22.533 1.00 68.62 98 LYS A O 1
ATOM 788 N N . ARG A 1 99 ? -12.998 -8.660 -23.079 1.00 61.59 99 ARG A N 1
ATOM 789 C CA . ARG A 1 99 ? -12.600 -8.903 -21.696 1.00 61.59 99 ARG A CA 1
ATOM 790 C C . ARG A 1 99 ? -11.847 -7.679 -21.183 1.00 61.59 99 ARG A C 1
ATOM 792 O O . ARG A 1 99 ? -11.079 -7.092 -21.943 1.00 61.59 99 ARG A O 1
ATOM 799 N N . PRO A 1 100 ? -12.033 -7.297 -19.909 1.00 62.59 100 PRO A N 1
ATOM 800 C CA . PRO A 1 100 ? -11.217 -6.249 -19.323 1.00 62.59 100 PRO A CA 1
ATOM 801 C C . PRO A 1 100 ? -9.733 -6.630 -19.444 1.00 62.59 100 PRO A C 1
ATOM 803 O O . PRO A 1 100 ? -9.398 -7.809 -19.257 1.00 62.59 100 PRO A O 1
ATOM 806 N N . PRO A 1 101 ? -8.850 -5.665 -19.759 1.00 67.06 101 PRO A N 1
ATOM 807 C CA . PRO A 1 101 ? -7.434 -5.934 -19.947 1.00 67.06 101 PRO A CA 1
ATOM 808 C C . PRO A 1 101 ? -6.863 -6.576 -18.685 1.00 67.06 101 PRO A C 1
ATOM 810 O O . PRO A 1 101 ? -7.111 -6.128 -17.559 1.00 67.06 101 PRO A O 1
ATOM 813 N N . ARG A 1 102 ? -6.114 -7.664 -18.871 1.00 77.94 102 ARG A N 1
ATOM 814 C CA . ARG A 1 102 ? -5.364 -8.292 -17.787 1.00 77.94 102 ARG A CA 1
ATOM 815 C C . ARG A 1 102 ? -4.060 -7.540 -17.648 1.00 77.94 102 ARG A C 1
ATOM 817 O O . ARG A 1 102 ? -3.267 -7.506 -18.589 1.00 77.94 102 ARG A O 1
ATOM 824 N N . PHE A 1 103 ? -3.827 -6.972 -16.472 1.00 86.31 103 PHE A N 1
ATOM 825 C CA . PHE A 1 103 ? -2.582 -6.274 -16.212 1.00 86.31 103 PHE A CA 1
ATOM 826 C C . PHE A 1 103 ? -2.101 -6.447 -14.777 1.00 86.31 103 PHE A C 1
ATOM 828 O O . PHE A 1 103 ? -2.878 -6.675 -13.846 1.00 86.31 103 PHE A O 1
ATOM 835 N N . ALA A 1 104 ? -0.789 -6.331 -14.627 1.00 89.88 104 ALA A N 1
ATOM 836 C CA . ALA A 1 104 ? -0.092 -6.254 -13.362 1.00 89.88 104 ALA A CA 1
ATOM 837 C C . ALA A 1 104 ? 0.853 -5.053 -13.404 1.00 89.88 104 ALA A C 1
ATOM 839 O O . ALA A 1 104 ? 1.607 -4.866 -14.363 1.00 89.88 104 ALA A O 1
ATOM 840 N N . THR A 1 105 ? 0.807 -4.240 -12.359 1.00 92.69 105 THR A N 1
ATOM 841 C CA . THR A 1 105 ? 1.595 -3.024 -12.212 1.00 92.69 105 THR A CA 1
ATOM 842 C C . THR A 1 105 ? 2.323 -3.055 -10.883 1.00 92.69 105 THR A C 1
ATOM 844 O O . THR A 1 105 ? 1.747 -3.409 -9.859 1.00 92.69 105 THR A O 1
ATOM 847 N N . PHE A 1 106 ? 3.577 -2.625 -10.894 1.00 94.69 106 PHE A N 1
ATOM 848 C CA . PHE A 1 106 ? 4.327 -2.299 -9.691 1.00 94.69 106 PHE A CA 1
ATOM 849 C C . PHE A 1 106 ? 4.751 -0.836 -9.769 1.00 94.69 106 PHE A C 1
ATOM 851 O O . PHE A 1 106 ? 5.302 -0.406 -10.789 1.00 94.69 106 PHE A O 1
ATOM 858 N N . SER A 1 107 ? 4.511 -0.080 -8.705 1.00 94.06 107 SER A N 1
ATOM 859 C CA . SER A 1 107 ? 4.861 1.330 -8.599 1.00 94.06 107 SER A CA 1
ATOM 860 C C . SER A 1 107 ? 5.815 1.584 -7.444 1.00 94.06 107 SER A C 1
ATOM 862 O O . SER A 1 107 ? 5.717 0.998 -6.366 1.00 94.06 107 SER A O 1
ATOM 864 N N . TYR A 1 108 ? 6.744 2.499 -7.677 1.00 93.88 108 TYR A N 1
ATOM 865 C CA . TYR A 1 108 ? 7.581 3.082 -6.647 1.00 93.88 108 TYR A CA 1
ATOM 866 C C . TYR A 1 108 ? 7.782 4.565 -6.946 1.0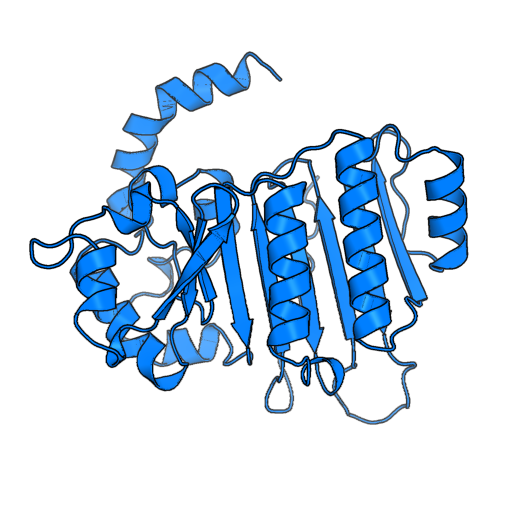0 93.88 108 TYR A C 1
ATOM 868 O O . TYR A 1 108 ? 8.089 4.946 -8.079 1.00 93.88 108 TYR A O 1
ATOM 876 N N . TRP A 1 109 ? 7.652 5.391 -5.917 1.00 90.94 109 TRP A N 1
ATOM 877 C CA . TRP A 1 109 ? 7.858 6.827 -5.972 1.00 90.94 109 TRP A CA 1
ATOM 878 C C . TRP A 1 109 ? 8.435 7.318 -4.647 1.00 90.94 109 TRP A C 1
ATOM 880 O O . TRP A 1 109 ? 7.925 6.990 -3.581 1.00 90.94 109 TRP A O 1
ATOM 890 N N . SER A 1 110 ? 9.473 8.142 -4.691 1.00 87.62 110 SER A N 1
ATOM 891 C CA . SER A 1 110 ? 10.125 8.714 -3.509 1.00 87.62 110 SER A CA 1
ATOM 892 C C . SER A 1 110 ? 10.018 10.235 -3.427 1.00 87.62 110 SER A C 1
ATOM 894 O O . SER A 1 110 ? 10.659 10.848 -2.578 1.00 87.62 110 SER A O 1
ATOM 896 N N . GLY A 1 111 ? 9.256 10.860 -4.329 1.00 82.06 111 GLY A N 1
ATOM 897 C CA . GLY A 1 111 ? 8.975 12.293 -4.291 1.00 82.06 111 GLY A CA 1
ATOM 898 C C . GLY A 1 111 ? 7.876 12.647 -3.284 1.00 82.06 111 GLY A C 1
ATOM 899 O O . GLY A 1 111 ? 7.622 11.929 -2.317 1.00 82.06 111 GLY A O 1
ATOM 900 N N . ARG A 1 112 ? 7.175 13.762 -3.528 1.00 74.06 112 ARG A N 1
ATOM 901 C CA . ARG A 1 112 ? 5.957 14.101 -2.771 1.00 74.06 112 ARG A CA 1
ATOM 902 C C . ARG A 1 112 ? 4.945 12.957 -2.909 1.00 74.06 112 ARG A C 1
ATOM 904 O O . ARG A 1 112 ? 4.722 12.505 -4.030 1.00 74.06 112 ARG A O 1
ATOM 911 N N . ASN A 1 113 ? 4.354 12.535 -1.788 1.00 73.25 113 ASN A N 1
ATOM 912 C CA . ASN A 1 113 ? 3.492 11.349 -1.683 1.00 73.25 113 ASN A CA 1
ATOM 913 C C . ASN A 1 113 ? 4.257 10.065 -2.051 1.00 73.25 113 ASN A C 1
ATOM 915 O O . ASN A 1 113 ? 3.890 9.323 -2.965 1.00 73.25 113 ASN A O 1
ATOM 919 N N . SER A 1 114 ? 5.405 9.875 -1.393 1.00 83.50 114 SER A N 1
ATOM 920 C CA . SER A 1 114 ? 6.274 8.723 -1.612 1.00 83.50 114 SER A CA 1
ATOM 921 C C . SER A 1 114 ? 5.526 7.432 -1.303 1.00 83.50 114 SER A C 1
ATOM 923 O O . SER A 1 114 ? 5.040 7.273 -0.182 1.00 83.50 114 SER A O 1
ATOM 925 N N . HIS A 1 115 ? 5.514 6.508 -2.252 1.00 88.06 115 HIS A N 1
ATOM 926 C CA . HIS A 1 115 ? 4.812 5.249 -2.124 1.00 88.06 115 HIS A CA 1
ATOM 927 C C . HIS A 1 115 ? 5.559 4.090 -2.774 1.00 88.06 115 HIS A C 1
ATOM 929 O O . HIS A 1 115 ? 6.395 4.265 -3.663 1.00 88.06 115 HIS A O 1
ATOM 935 N N . VAL A 1 116 ? 5.207 2.881 -2.359 1.00 91.69 116 VAL A N 1
ATOM 936 C CA . VAL A 1 116 ? 5.527 1.648 -3.067 1.00 91.69 116 VAL A CA 1
ATOM 937 C C . VAL A 1 116 ? 4.317 0.738 -3.025 1.00 91.69 116 VAL A C 1
ATOM 939 O O . VAL A 1 116 ? 3.657 0.614 -1.997 1.00 91.69 116 VAL A O 1
ATOM 942 N N . GLY A 1 117 ? 4.008 0.102 -4.140 1.00 91.44 117 GLY A N 1
ATOM 943 C CA . GLY A 1 117 ? 2.841 -0.749 -4.204 1.00 91.44 117 GLY A CA 1
ATOM 944 C C . GLY A 1 117 ? 2.803 -1.591 -5.453 1.00 91.44 117 GLY A C 1
ATOM 945 O O . GLY A 1 117 ? 3.601 -1.440 -6.379 1.00 91.44 117 GLY A O 1
ATOM 946 N N . PHE A 1 118 ? 1.849 -2.500 -5.470 1.00 91.06 118 PHE A N 1
ATOM 947 C CA . PHE A 1 118 ? 1.561 -3.300 -6.641 1.00 91.06 118 PHE A CA 1
ATOM 948 C C . PHE A 1 118 ? 0.066 -3.521 -6.761 1.00 91.06 118 PHE A C 1
ATOM 950 O O . PHE A 1 118 ? -0.668 -3.477 -5.777 1.00 91.06 118 PHE A O 1
ATOM 957 N N . PHE A 1 119 ? -0.362 -3.747 -7.993 1.00 88.19 119 PHE A N 1
ATOM 958 C CA . PHE A 1 119 ? -1.735 -4.014 -8.367 1.00 88.19 119 PHE A CA 1
ATOM 959 C C . PHE A 1 119 ? -1.746 -5.104 -9.435 1.00 88.19 119 PHE A C 1
ATOM 961 O O . PHE A 1 119 ? -0.994 -5.024 -10.405 1.00 88.19 119 PHE A O 1
ATOM 968 N N . ALA A 1 120 ? -2.609 -6.097 -9.296 1.00 86.00 120 ALA A N 1
ATOM 969 C CA . ALA A 1 120 ? -2.879 -7.098 -10.320 1.00 86.00 120 ALA A CA 1
ATOM 970 C C . ALA A 1 120 ? -4.390 -7.203 -10.549 1.00 86.00 120 ALA A C 1
ATOM 972 O O . ALA A 1 120 ? -5.153 -7.048 -9.598 1.00 86.00 120 ALA A O 1
ATOM 973 N N . ARG A 1 121 ? -4.815 -7.482 -11.790 1.00 80.75 121 ARG A N 1
ATOM 974 C CA . ARG A 1 121 ? -6.223 -7.713 -12.172 1.00 80.75 121 ARG A CA 1
ATOM 975 C C . ARG A 1 121 ? -6.401 -8.988 -12.998 1.00 80.75 121 ARG A C 1
ATOM 977 O O . ARG A 1 121 ? -5.531 -9.366 -13.784 1.00 80.75 121 ARG A O 1
ATOM 984 N N . GLY A 1 122 ? -7.564 -9.627 -12.867 1.00 74.75 122 GLY A N 1
ATOM 985 C CA . GLY A 1 122 ? -7.959 -10.784 -13.678 1.00 74.75 122 GLY A CA 1
ATOM 986 C C . GLY A 1 122 ? -7.303 -12.082 -13.204 1.00 74.75 122 GLY A C 1
ATOM 987 O O . GLY A 1 122 ? -7.194 -12.309 -12.005 1.00 7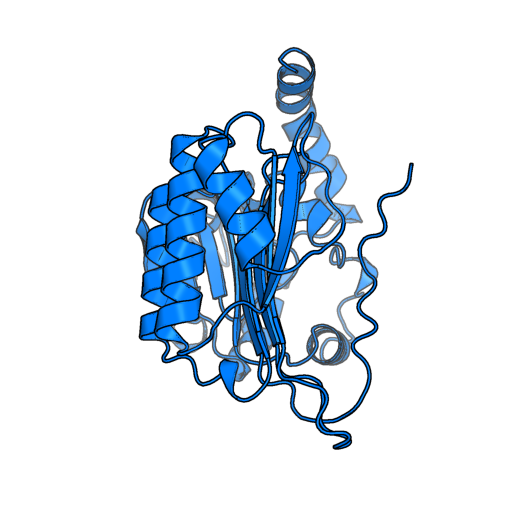4.75 122 GLY A O 1
ATOM 988 N N . LEU A 1 123 ? -6.841 -12.934 -14.129 1.00 61.53 123 LEU A N 1
ATOM 989 C CA . LEU A 1 123 ? -6.154 -14.194 -13.779 1.00 61.53 123 LEU A CA 1
ATOM 990 C C . LEU A 1 123 ? -4.857 -13.976 -12.979 1.00 61.53 123 LEU A C 1
ATOM 992 O O . LEU A 1 123 ? -4.380 -14.888 -12.315 1.00 61.53 123 LEU A O 1
ATOM 996 N N . PHE A 1 124 ? -4.308 -12.758 -12.988 1.00 60.16 124 PHE A N 1
ATOM 997 C CA . PHE A 1 124 ? -3.164 -12.387 -12.154 1.00 60.16 124 PHE A CA 1
ATOM 998 C C . PHE A 1 124 ? -3.516 -12.242 -10.665 1.00 60.16 124 PHE A C 1
ATOM 1000 O O . PHE A 1 124 ? -2.614 -12.112 -9.844 1.00 60.16 124 PHE A O 1
ATOM 1007 N N . CYS A 1 125 ? -4.808 -12.261 -10.312 1.00 62.44 125 CYS A N 1
ATOM 1008 C CA . CYS A 1 125 ? -5.298 -12.143 -8.934 1.00 62.44 125 CYS A CA 1
ATOM 1009 C C . CYS A 1 125 ? -5.409 -13.468 -8.201 1.00 62.44 125 CYS A C 1
ATOM 1011 O O . CYS A 1 125 ? -5.541 -13.445 -6.982 1.00 62.44 125 CYS A O 1
ATOM 1013 N N . ASP A 1 126 ? -5.257 -14.603 -8.889 1.00 63.56 126 ASP A N 1
ATOM 1014 C CA . ASP A 1 126 ? -5.075 -15.911 -8.245 1.00 63.56 126 ASP A CA 1
ATOM 1015 C C . ASP A 1 126 ? -3.672 -16.019 -7.604 1.00 63.56 126 ASP A C 1
ATOM 1017 O O . ASP A 1 126 ? -3.049 -17.085 -7.552 1.00 63.56 126 ASP A O 1
ATOM 1021 N N . MET A 1 127 ? -3.139 -14.891 -7.120 1.00 64.25 127 MET A N 1
ATOM 1022 C CA . MET A 1 127 ? -1.969 -14.867 -6.270 1.00 64.25 127 MET A CA 1
ATOM 1023 C C . MET A 1 127 ? -2.274 -15.736 -5.063 1.00 64.25 127 MET A C 1
ATOM 1025 O O . MET A 1 127 ? -3.233 -15.504 -4.328 1.00 64.25 127 MET A O 1
ATOM 1029 N N . ARG A 1 128 ? -1.416 -16.724 -4.822 1.00 65.12 128 ARG A N 1
ATOM 1030 C CA . ARG A 1 128 ? -1.416 -17.387 -3.525 1.00 65.12 128 ARG A CA 1
ATOM 1031 C C . ARG A 1 128 ? -1.136 -16.316 -2.479 1.00 65.12 128 ARG A C 1
ATOM 1033 O O . ARG A 1 128 ? -0.184 -15.552 -2.628 1.00 65.12 128 ARG A O 1
ATOM 1040 N N . GLU A 1 129 ? -1.952 -16.285 -1.438 1.00 71.00 129 GLU A N 1
ATOM 1041 C CA . GLU A 1 129 ? -1.823 -15.383 -0.293 1.00 71.00 129 GLU A CA 1
ATOM 1042 C C . GLU A 1 129 ? -0.368 -15.310 0.229 1.00 71.00 129 GLU A C 1
ATOM 1044 O O . GLU A 1 129 ? 0.159 -14.235 0.508 1.00 71.00 129 GLU A O 1
ATOM 1049 N N . GLU A 1 130 ? 0.342 -16.440 0.196 1.00 71.75 130 GLU A N 1
ATOM 1050 C CA . GLU A 1 130 ? 1.774 -16.567 0.491 1.00 71.75 130 GLU A CA 1
ATOM 1051 C C . GLU A 1 130 ? 2.699 -15.699 -0.393 1.00 71.75 130 GLU A C 1
ATOM 1053 O O . GLU A 1 130 ? 3.640 -15.076 0.109 1.00 71.75 130 GLU A O 1
ATOM 1058 N N . ALA A 1 131 ? 2.456 -15.632 -1.708 1.00 73.44 131 ALA A N 1
ATOM 1059 C CA . ALA A 1 131 ? 3.272 -14.846 -2.636 1.00 73.44 131 ALA A CA 1
ATOM 1060 C C . ALA A 1 131 ? 3.131 -13.345 -2.356 1.00 73.44 131 ALA A C 1
ATOM 1062 O O . ALA A 1 131 ? 4.126 -12.617 -2.373 1.00 73.44 131 ALA A O 1
ATOM 1063 N N . MET A 1 132 ? 1.912 -12.905 -2.036 1.00 81.38 132 MET A N 1
ATOM 1064 C CA . MET A 1 132 ? 1.645 -11.539 -1.600 1.00 81.38 132 MET A CA 1
ATOM 1065 C C . MET A 1 132 ? 2.345 -11.250 -0.271 1.00 81.38 132 MET A C 1
ATOM 1067 O O . MET A 1 132 ? 3.106 -10.287 -0.213 1.00 81.38 132 MET A O 1
ATOM 1071 N N . TYR A 1 133 ? 2.166 -12.080 0.765 1.00 81.62 133 TYR A N 1
ATOM 1072 C CA . TYR A 1 133 ? 2.807 -11.851 2.066 1.00 81.62 133 TYR A CA 1
ATOM 1073 C C . TYR A 1 133 ? 4.329 -11.813 1.981 1.00 81.62 133 TYR A C 1
ATOM 1075 O O . TYR A 1 133 ? 4.954 -10.965 2.611 1.00 81.62 133 TYR A O 1
ATOM 1083 N N . THR A 1 134 ? 4.932 -12.671 1.158 1.00 86.00 134 THR A N 1
ATOM 1084 C CA . THR A 1 134 ? 6.384 -12.663 0.949 1.00 86.00 134 THR A CA 1
ATOM 1085 C C . THR A 1 134 ? 6.849 -11.344 0.326 1.00 86.00 134 THR A C 1
ATOM 1087 O O . THR A 1 134 ? 7.827 -10.751 0.782 1.00 86.00 134 THR A O 1
ATOM 1090 N N . THR A 1 135 ? 6.153 -10.860 -0.708 1.00 89.12 135 THR A N 1
ATOM 1091 C CA . THR A 1 135 ? 6.478 -9.577 -1.355 1.00 89.12 135 THR A CA 1
ATOM 1092 C C . THR A 1 135 ? 6.246 -8.401 -0.408 1.00 89.12 135 THR A C 1
ATOM 1094 O O . THR A 1 135 ? 7.090 -7.514 -0.313 1.00 89.12 135 THR A O 1
ATOM 1097 N N . VAL A 1 136 ? 5.138 -8.416 0.330 1.00 89.75 136 VAL A N 1
ATOM 1098 C CA . VAL A 1 136 ? 4.792 -7.427 1.356 1.00 89.75 136 VAL A CA 1
ATOM 1099 C C . VAL A 1 136 ? 5.858 -7.354 2.445 1.00 89.75 136 VAL A C 1
ATOM 1101 O O . VAL A 1 136 ? 6.344 -6.266 2.737 1.00 89.75 136 VAL A O 1
ATOM 1104 N N . GLY A 1 137 ? 6.269 -8.491 3.010 1.00 89.31 137 GLY A N 1
ATOM 1105 C CA . GLY A 1 137 ? 7.306 -8.539 4.039 1.00 89.31 137 GLY A CA 1
ATOM 1106 C C . GLY A 1 137 ? 8.624 -7.951 3.536 1.00 89.31 137 GLY A C 1
ATOM 1107 O O . GLY A 1 137 ? 9.203 -7.082 4.186 1.00 89.31 137 GLY A O 1
ATOM 1108 N N . ALA A 1 138 ? 9.042 -8.326 2.322 1.00 91.06 138 ALA A N 1
ATOM 1109 C CA . ALA A 1 138 ? 10.244 -7.774 1.698 1.00 91.06 138 ALA A CA 1
ATOM 1110 C C . ALA A 1 138 ? 10.146 -6.254 1.467 1.00 91.06 138 ALA A C 1
ATOM 1112 O O . ALA A 1 138 ? 11.127 -5.531 1.668 1.00 91.06 138 ALA A O 1
ATOM 1113 N N . LEU A 1 139 ? 8.970 -5.753 1.072 1.00 91.00 139 LEU A N 1
ATOM 1114 C CA . LEU A 1 139 ? 8.713 -4.320 0.933 1.00 91.00 139 LEU A CA 1
ATOM 1115 C C . LEU A 1 139 ? 8.785 -3.598 2.276 1.00 91.00 139 LEU A C 1
ATOM 1117 O O . LEU A 1 139 ? 9.461 -2.577 2.359 1.00 91.00 139 LEU A O 1
ATOM 1121 N N . ILE A 1 140 ? 8.162 -4.131 3.327 1.00 90.31 140 ILE A N 1
ATOM 1122 C CA . ILE A 1 140 ? 8.200 -3.538 4.669 1.00 90.31 140 ILE A CA 1
ATOM 1123 C C . ILE A 1 140 ? 9.643 -3.470 5.179 1.00 90.31 140 ILE A C 1
ATOM 1125 O O . ILE A 1 140 ? 10.102 -2.425 5.641 1.00 90.31 140 ILE A O 1
ATOM 1129 N N . GLU A 1 141 ? 10.401 -4.556 5.041 1.00 89.81 141 GLU A N 1
ATOM 1130 C CA . GLU A 1 141 ? 11.802 -4.603 5.458 1.00 89.81 141 GLU A CA 1
ATOM 1131 C C . GLU A 1 141 ? 12.673 -3.581 4.720 1.00 89.81 141 GLU A C 1
ATOM 1133 O O . GLU A 1 141 ? 13.543 -2.939 5.323 1.00 89.81 141 GLU A O 1
ATOM 1138 N N . CYS A 1 142 ? 12.444 -3.438 3.414 1.00 89.38 142 CYS A N 1
ATOM 1139 C CA . CYS A 1 142 ? 13.250 -2.607 2.536 1.00 89.38 142 CYS A CA 1
ATOM 1140 C C . CYS A 1 142 ? 12.861 -1.126 2.600 1.00 89.38 142 CYS A C 1
ATOM 1142 O O . CYS A 1 142 ? 13.714 -0.276 2.855 1.00 89.38 142 CYS A O 1
ATOM 1144 N N . ALA A 1 143 ? 11.588 -0.817 2.362 1.00 86.25 143 ALA A N 1
ATOM 1145 C CA . ALA A 1 143 ? 11.073 0.544 2.271 1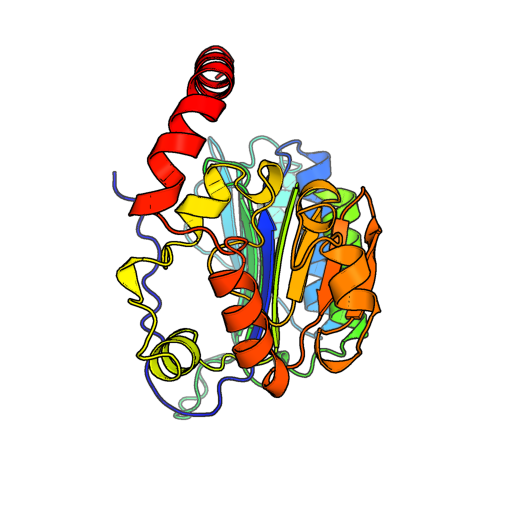.00 86.25 143 ALA A CA 1
ATOM 1146 C C . ALA A 1 143 ? 10.877 1.194 3.645 1.00 86.25 143 ALA A C 1
ATOM 1148 O O . ALA A 1 143 ? 10.948 2.418 3.737 1.00 86.25 143 ALA A O 1
ATOM 1149 N N . ARG A 1 144 ? 10.708 0.384 4.702 1.00 86.62 144 ARG A N 1
ATOM 1150 C CA . ARG A 1 144 ? 10.417 0.834 6.071 1.00 86.62 144 ARG A CA 1
ATOM 1151 C C . ARG A 1 144 ? 9.202 1.763 6.141 1.00 86.62 144 ARG A C 1
ATOM 1153 O O . ARG A 1 144 ? 9.328 2.877 6.660 1.00 86.62 144 ARG A O 1
ATOM 1160 N N . PRO A 1 145 ? 8.059 1.349 5.571 1.00 86.00 145 PRO A N 1
ATOM 1161 C CA . PRO A 1 145 ? 6.912 2.222 5.498 1.00 86.00 145 PRO A CA 1
ATOM 1162 C C . PRO A 1 145 ? 6.359 2.504 6.890 1.00 86.00 145 PRO A C 1
ATOM 1164 O O . PRO A 1 145 ? 6.545 1.727 7.826 1.00 86.00 145 PRO A O 1
ATOM 1167 N N . GLN A 1 146 ? 5.678 3.635 7.027 1.00 81.69 146 GLN A N 1
ATOM 1168 C CA . GLN A 1 146 ? 5.034 4.016 8.289 1.00 81.69 146 GLN A CA 1
ATOM 1169 C C . GLN A 1 146 ? 3.576 3.560 8.364 1.00 81.69 146 GLN A C 1
ATOM 1171 O O . GLN A 1 146 ? 3.013 3.479 9.453 1.00 81.69 146 GLN A O 1
ATOM 1176 N N . TYR A 1 147 ? 2.987 3.277 7.205 1.00 85.38 147 TYR A N 1
ATOM 1177 C CA . TYR A 1 147 ? 1.604 2.875 7.032 1.00 85.38 147 TYR A CA 1
ATOM 1178 C C . TYR A 1 147 ? 1.436 2.190 5.672 1.00 85.38 147 TYR A C 1
ATOM 1180 O O . TYR A 1 147 ? 2.255 2.371 4.761 1.00 85.38 147 TYR A O 1
ATOM 1188 N N . GLY A 1 148 ? 0.377 1.400 5.536 1.00 86.88 148 GLY A N 1
ATOM 1189 C CA . GLY A 1 148 ? -0.038 0.838 4.262 1.00 86.88 148 GLY A CA 1
ATOM 1190 C C . GLY A 1 148 ? -1.415 0.201 4.334 1.00 86.88 148 GLY A C 1
ATOM 1191 O O . GLY A 1 148 ? -1.977 0.006 5.410 1.00 86.88 148 GLY A O 1
ATOM 1192 N N . TYR A 1 149 ? -1.942 -0.166 3.180 1.00 87.56 149 TYR A N 1
ATOM 1193 C CA . TYR A 1 149 ? -3.227 -0.840 3.042 1.00 87.56 149 TYR A CA 1
ATOM 1194 C C . TYR A 1 149 ? -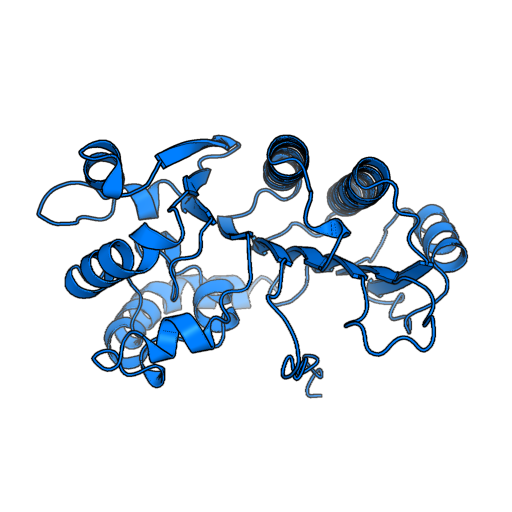3.254 -1.674 1.767 1.00 87.56 149 TYR A C 1
ATOM 1196 O O . TYR A 1 149 ? -2.346 -1.614 0.937 1.00 87.56 149 TYR A O 1
ATOM 1204 N N . GLY A 1 150 ? -4.291 -2.480 1.616 1.00 86.00 150 GLY A N 1
ATOM 1205 C CA . GLY A 1 150 ? -4.493 -3.283 0.429 1.00 86.00 150 GLY A CA 1
ATOM 1206 C C . GLY A 1 150 ? -5.751 -4.125 0.507 1.00 86.00 150 GLY A C 1
ATOM 1207 O O . GLY A 1 150 ? -6.444 -4.160 1.520 1.00 86.00 150 GLY A O 1
ATOM 1208 N N . GLY A 1 151 ? -6.028 -4.890 -0.534 1.00 82.12 151 GLY A N 1
ATOM 1209 C CA . GLY A 1 151 ? -7.126 -5.838 -0.477 1.00 82.12 151 GLY A CA 1
ATOM 1210 C C . GLY A 1 151 ? -7.155 -6.816 -1.629 1.00 82.12 151 GLY A C 1
ATOM 1211 O O . GLY A 1 151 ? -6.548 -6.586 -2.678 1.00 82.12 151 GLY A O 1
ATOM 1212 N N . TRP A 1 152 ? -7.896 -7.893 -1.389 1.00 77.81 152 TRP A N 1
ATOM 1213 C CA . TRP A 1 152 ? -8.426 -8.774 -2.418 1.00 77.81 152 TRP A CA 1
ATOM 1214 C C . TRP A 1 152 ? -9.804 -8.295 -2.834 1.00 77.81 152 TRP A C 1
ATOM 1216 O O . TRP A 1 152 ? -10.595 -7.909 -1.972 1.00 77.81 152 TRP A O 1
ATOM 1226 N N . ASP A 1 153 ? -10.076 -8.424 -4.125 1.00 64.94 153 ASP A N 1
ATOM 1227 C CA . ASP A 1 153 ? -11.343 -8.134 -4.773 1.00 64.94 153 ASP A CA 1
ATOM 1228 C C . ASP A 1 153 ? -11.749 -6.661 -4.624 1.00 64.94 153 ASP A C 1
ATOM 1230 O O . ASP A 1 153 ? -12.105 -6.168 -3.552 1.00 64.94 153 ASP A O 1
ATOM 1234 N N . GLU A 1 154 ? -11.732 -5.942 -5.746 1.00 58.41 154 GLU A N 1
ATOM 1235 C CA . GLU A 1 154 ? -12.440 -4.671 -5.854 1.00 58.41 154 GLU A CA 1
ATOM 1236 C C . GLU A 1 154 ? -13.946 -4.987 -5.829 1.00 58.41 154 GLU A C 1
ATOM 1238 O O . GLU A 1 154 ? -14.622 -4.969 -6.856 1.00 58.41 154 GLU A O 1
ATOM 1243 N N . VAL A 1 155 ? -14.507 -5.256 -4.644 1.00 55.19 155 VAL A N 1
ATOM 1244 C CA . VAL A 1 155 ? -15.762 -4.563 -4.330 1.00 55.19 155 VAL A CA 1
ATOM 1245 C C . VAL A 1 155 ? -15.381 -3.105 -4.502 1.00 55.19 155 VAL A C 1
ATOM 1247 O O . VAL A 1 155 ? -14.439 -2.664 -3.828 1.00 55.19 155 VAL A O 1
ATOM 1250 N N . SER A 1 156 ? -15.958 -2.425 -5.498 1.00 60.84 156 SER A N 1
ATOM 1251 C CA . SER A 1 156 ? -15.556 -1.046 -5.745 1.00 60.84 156 SER A CA 1
ATOM 1252 C C . SER A 1 156 ? -15.716 -0.305 -4.422 1.00 60.84 156 SER A C 1
ATOM 1254 O O . SER A 1 156 ? -16.621 -0.592 -3.630 1.00 60.84 156 SER A O 1
ATOM 1256 N N . LEU A 1 157 ? -14.777 0.588 -4.120 1.00 63.00 157 LEU A N 1
ATOM 1257 C CA . LEU A 1 157 ? -14.914 1.431 -2.939 1.00 63.00 157 LEU A CA 1
ATOM 1258 C C . LEU A 1 157 ? -16.302 2.096 -2.945 1.00 63.00 157 LEU A C 1
ATOM 1260 O O . LEU A 1 157 ? -16.919 2.207 -1.895 1.00 63.00 157 LEU A O 1
ATOM 1264 N N . ASP A 1 158 ? -16.809 2.401 -4.140 1.00 65.06 158 ASP A N 1
ATOM 1265 C CA . ASP A 1 158 ? -18.152 2.905 -4.411 1.00 65.06 158 ASP A CA 1
ATOM 1266 C C . ASP A 1 158 ? -19.256 1.945 -3.935 1.00 65.06 158 ASP A C 1
ATOM 1268 O O . ASP A 1 158 ? -20.119 2.370 -3.186 1.00 65.06 158 ASP A O 1
ATOM 1272 N N . ASP A 1 159 ? -19.195 0.639 -4.224 1.00 68.50 159 ASP A N 1
ATOM 1273 C CA . ASP A 1 159 ? -20.171 -0.344 -3.720 1.00 68.50 159 ASP A CA 1
ATOM 1274 C C . ASP A 1 159 ? -20.150 -0.415 -2.180 1.00 68.50 159 ASP A C 1
ATOM 1276 O O . ASP A 1 159 ? -21.182 -0.592 -1.523 1.00 68.50 159 ASP A O 1
ATOM 1280 N N . PHE A 1 160 ? -18.961 -0.287 -1.576 1.00 71.62 160 PHE A N 1
ATOM 1281 C CA . PHE A 1 160 ? -18.819 -0.245 -0.120 1.00 71.62 160 PHE A CA 1
ATOM 1282 C C . PHE A 1 160 ? -19.430 1.037 0.465 1.00 71.62 160 PHE A C 1
ATOM 1284 O O . PHE A 1 160 ? -20.179 0.955 1.445 1.00 71.62 160 PHE A O 1
ATOM 1291 N N . VAL A 1 161 ? -19.155 2.186 -0.157 1.00 69.56 161 VAL A N 1
ATOM 1292 C CA . VAL A 1 161 ? -19.696 3.512 0.184 1.00 69.56 161 VAL A CA 1
ATOM 1293 C C . VAL A 1 161 ? -21.218 3.528 0.047 1.00 69.56 161 VAL A C 1
ATOM 1295 O O . VAL A 1 161 ? -21.911 3.857 1.008 1.00 69.56 161 VAL A O 1
ATOM 1298 N N . ASP A 1 162 ? -21.746 3.088 -1.093 1.00 73.88 162 ASP A N 1
ATOM 1299 C CA . ASP A 1 162 ? -23.177 3.029 -1.405 1.00 73.88 162 ASP A CA 1
ATOM 1300 C C . ASP A 1 162 ? -23.937 2.143 -0.413 1.00 73.88 162 ASP A C 1
ATOM 1302 O O . ASP A 1 162 ? -25.113 2.364 -0.112 1.00 73.88 162 ASP A O 1
ATOM 1306 N N . SER A 1 163 ? -23.258 1.149 0.167 1.00 72.94 163 SER A N 1
ATOM 1307 C CA . SER A 1 163 ? -23.839 0.311 1.210 1.00 72.94 163 SER A CA 1
ATOM 1308 C C . SER A 1 163 ? -24.030 1.035 2.554 1.00 72.94 163 SER A C 1
ATOM 1310 O O . SER A 1 163 ? -24.717 0.501 3.432 1.00 72.94 163 SER A O 1
ATOM 1312 N N . MET A 1 164 ? -23.441 2.216 2.757 1.00 76.75 164 MET A N 1
ATOM 1313 C CA . MET A 1 164 ? -23.431 2.965 4.020 1.00 76.75 164 MET A CA 1
ATOM 1314 C C . MET A 1 164 ? -24.083 4.351 3.884 1.00 76.75 164 MET A C 1
ATOM 1316 O O . MET A 1 164 ? -23.432 5.362 4.138 1.00 76.75 164 MET A O 1
ATOM 1320 N N . PRO A 1 165 ? -25.391 4.427 3.572 1.00 70.25 165 PRO A N 1
ATOM 1321 C CA . PRO A 1 165 ? -26.085 5.696 3.327 1.00 70.25 165 PRO A CA 1
ATOM 1322 C C . PRO A 1 165 ? -26.109 6.648 4.534 1.00 70.25 165 PRO A C 1
ATOM 1324 O O . PRO A 1 165 ? -26.431 7.823 4.386 1.00 70.25 165 PRO A O 1
ATOM 1327 N N . GLN A 1 166 ? -25.811 6.151 5.737 1.00 71.50 166 GLN A N 1
ATOM 1328 C CA . GLN A 1 166 ? -25.719 6.949 6.960 1.00 71.50 166 GLN A CA 1
ATOM 1329 C C . GLN A 1 166 ? -24.407 7.736 7.105 1.00 71.50 166 GLN A C 1
ATOM 1331 O O . GLN A 1 166 ? -24.304 8.559 8.012 1.00 71.50 166 GLN A O 1
ATOM 1336 N N . ILE A 1 167 ? -23.404 7.463 6.270 1.00 72.69 167 ILE A N 1
ATOM 1337 C CA . ILE A 1 167 ? -22.130 8.180 6.258 1.00 72.69 167 ILE A CA 1
ATOM 1338 C C . ILE A 1 167 ? -22.104 9.027 4.998 1.00 72.69 167 ILE A C 1
ATOM 1340 O O . ILE A 1 167 ? -22.206 8.507 3.889 1.00 72.69 167 ILE A O 1
ATOM 1344 N N . ASP A 1 168 ? -21.964 10.336 5.171 1.00 73.25 168 ASP A N 1
ATOM 1345 C CA . ASP A 1 168 ? -21.701 11.210 4.040 1.00 73.25 168 ASP A CA 1
ATOM 1346 C C . ASP A 1 168 ? -20.296 10.891 3.518 1.00 73.25 168 ASP A C 1
ATOM 1348 O O . ASP A 1 168 ? -19.293 11.108 4.201 1.00 73.25 168 ASP A O 1
ATOM 1352 N N . ALA A 1 169 ? -20.228 10.337 2.308 1.00 65.44 169 ALA A N 1
ATOM 1353 C CA . ALA A 1 169 ? -18.984 9.942 1.665 1.00 65.44 169 ALA A CA 1
ATOM 1354 C C . ALA A 1 169 ? -17.997 11.118 1.543 1.00 65.44 169 ALA A C 1
ATOM 1356 O O . ALA A 1 169 ? -16.788 10.910 1.555 1.00 65.44 169 ALA A O 1
ATOM 1357 N N . HIS A 1 170 ? -18.485 12.365 1.521 1.00 67.94 170 HIS A N 1
ATOM 1358 C CA . HIS A 1 170 ? -17.644 13.562 1.533 1.00 67.94 170 HIS A CA 1
ATOM 1359 C C . HIS A 1 170 ? -16.925 13.801 2.872 1.00 67.94 170 HIS A C 1
ATOM 1361 O O . HIS A 1 170 ? -15.900 14.483 2.895 1.00 67.94 170 HIS A O 1
ATOM 1367 N N . GLN A 1 171 ? -17.416 13.232 3.979 1.00 67.25 171 GLN A N 1
ATOM 1368 C CA . GLN A 1 171 ? -16.778 13.333 5.298 1.00 67.25 171 GLN A CA 1
ATOM 1369 C C . GLN A 1 171 ? -15.565 12.412 5.432 1.00 67.25 171 GLN A C 1
ATOM 1371 O O . GLN A 1 171 ? -14.643 12.705 6.203 1.00 67.25 171 GLN A O 1
ATOM 1376 N N . VAL A 1 172 ? -15.551 11.314 4.674 1.00 65.00 172 VAL A N 1
ATOM 1377 C CA . VAL A 1 172 ? -14.408 10.413 4.579 1.00 65.00 172 VAL A CA 1
ATOM 1378 C C . VAL A 1 172 ? -13.544 10.887 3.414 1.00 65.00 172 VAL A C 1
ATOM 1380 O O . VAL A 1 172 ? -14.019 10.917 2.281 1.00 65.00 172 VAL A O 1
ATOM 1383 N N . PRO A 1 173 ? -12.267 11.246 3.619 1.00 60.66 173 PRO A N 1
ATOM 1384 C CA . PRO A 1 173 ? -11.409 11.597 2.498 1.00 60.66 173 PRO A CA 1
ATOM 1385 C C . PRO A 1 173 ? -11.335 10.427 1.502 1.00 60.66 173 PRO A C 1
ATOM 1387 O O . PRO A 1 173 ? -10.690 9.412 1.761 1.00 60.66 173 PRO A O 1
ATOM 1390 N N . HIS A 1 174 ? -12.001 10.574 0.353 1.00 56.78 174 HIS A N 1
ATOM 1391 C CA . HIS A 1 174 ? -11.818 9.692 -0.804 1.00 56.78 174 HIS A CA 1
ATOM 1392 C C . HIS A 1 174 ? -10.409 9.820 -1.366 1.00 56.78 174 HIS A C 1
ATOM 1394 O O . HIS A 1 174 ? -9.863 8.858 -1.895 1.00 56.78 174 HIS A O 1
ATOM 1400 N N . ASP A 1 175 ? -9.837 11.020 -1.262 1.00 52.94 175 ASP A N 1
ATOM 1401 C CA . ASP A 1 175 ? -8.484 11.290 -1.702 1.00 52.94 175 ASP A CA 1
ATOM 1402 C C . ASP A 1 175 ? -7.519 10.716 -0.666 1.00 52.94 175 ASP A C 1
ATOM 1404 O O . ASP A 1 175 ? -7.189 11.342 0.349 1.00 52.94 175 ASP A O 1
ATOM 1408 N N . TRP A 1 176 ? -7.116 9.475 -0.938 1.00 55.50 176 TRP A N 1
ATOM 1409 C CA . TRP A 1 176 ? -6.160 8.682 -0.175 1.00 55.50 176 TRP A CA 1
ATOM 1410 C C . TRP A 1 176 ? -4.950 9.528 0.235 1.00 55.50 176 TRP A C 1
ATOM 1412 O O . TRP A 1 176 ? -4.533 9.477 1.391 1.00 55.50 176 TRP A O 1
ATOM 1422 N N . SER A 1 177 ? -4.536 10.458 -0.636 1.00 52.75 177 SER A N 1
ATOM 1423 C CA . SER A 1 177 ? -3.413 11.367 -0.432 1.00 52.75 177 SER A CA 1
ATOM 1424 C C . SER A 1 177 ? -3.527 12.292 0.788 1.00 52.75 177 SER A C 1
ATOM 1426 O O . SER A 1 177 ? -2.498 12.766 1.273 1.00 52.75 177 SER A O 1
ATOM 1428 N N . ILE A 1 178 ? -4.723 12.563 1.326 1.00 50.25 178 ILE A N 1
ATOM 1429 C CA . ILE A 1 178 ? -4.913 13.494 2.455 1.00 50.25 178 ILE A CA 1
ATOM 1430 C C . ILE A 1 178 ? -4.496 12.863 3.786 1.00 50.25 178 ILE A C 1
ATOM 1432 O O . ILE A 1 178 ? -3.811 13.518 4.576 1.00 50.25 178 ILE A O 1
ATOM 1436 N N . GLY A 1 179 ? -4.892 11.613 4.041 1.00 51.47 179 GLY A N 1
ATOM 1437 C CA . GLY A 1 179 ? -4.496 10.909 5.264 1.00 51.47 179 GLY A CA 1
ATOM 1438 C C . GLY A 1 179 ? -3.061 10.396 5.217 1.00 51.47 179 GLY A C 1
ATOM 1439 O O . GLY A 1 179 ? -2.344 10.415 6.222 1.00 51.47 179 GLY A O 1
ATOM 1440 N N . GLU A 1 180 ? -2.658 10.039 4.005 1.00 52.91 180 GLU A N 1
ATOM 1441 C CA . GLU A 1 180 ? -1.370 9.506 3.593 1.00 52.91 180 GLU A CA 1
ATOM 1442 C C . GLU A 1 180 ? -0.220 10.519 3.738 1.00 52.91 180 GLU A C 1
ATOM 1444 O O . GLU A 1 180 ? 0.701 10.391 4.548 1.00 52.91 180 GLU A O 1
ATOM 1449 N N . SER A 1 181 ? -0.354 11.675 3.084 1.00 53.75 181 SER A N 1
ATOM 1450 C CA . SER A 1 181 ? 0.694 12.705 3.079 1.00 53.75 181 SER A CA 1
ATOM 1451 C C . SER A 1 181 ? 0.924 13.400 4.428 1.00 53.75 181 SER A C 1
ATOM 1453 O O . SER A 1 181 ? 1.844 14.218 4.557 1.00 53.75 181 SER A O 1
ATOM 1455 N N . ARG A 1 182 ? 0.096 13.109 5.440 1.00 63.91 182 ARG A N 1
ATOM 1456 C CA . ARG A 1 182 ? 0.038 13.870 6.696 1.00 63.91 182 ARG A CA 1
ATOM 1457 C C . ARG A 1 182 ? 0.202 13.031 7.959 1.00 63.91 182 ARG A C 1
ATOM 1459 O O . ARG A 1 182 ? 0.280 13.607 9.044 1.00 63.91 182 ARG A O 1
ATOM 1466 N N . GLY A 1 183 ? 0.351 11.712 7.831 1.00 70.75 183 GLY A N 1
ATOM 1467 C CA . GLY A 1 183 ? 0.711 10.843 8.948 1.00 70.75 183 GLY A CA 1
ATOM 1468 C C . GLY A 1 183 ? -0.384 10.696 9.999 1.00 70.75 183 GLY A C 1
ATOM 1469 O O . GLY A 1 183 ? -0.067 10.656 11.188 1.00 70.75 183 GLY A O 1
ATOM 1470 N N . LEU A 1 184 ? -1.654 10.637 9.580 1.00 75.12 184 LEU A N 1
ATOM 1471 C CA . LEU A 1 184 ? -2.808 10.565 10.487 1.00 75.12 184 LEU A CA 1
ATOM 1472 C C . LEU A 1 184 ? -2.752 9.370 11.449 1.00 75.12 184 LEU A C 1
ATOM 1474 O O . LEU A 1 184 ? -3.178 9.478 12.597 1.00 75.12 184 LEU A O 1
ATOM 1478 N N . TRP A 1 185 ? -2.152 8.259 11.027 1.00 74.69 185 TRP A N 1
ATOM 1479 C CA . TRP A 1 185 ? -1.929 7.076 11.864 1.00 74.69 185 TRP A CA 1
ATOM 1480 C C . TRP A 1 185 ? -1.087 7.356 13.117 1.00 74.69 185 TRP A C 1
ATOM 1482 O O . TRP A 1 185 ? -1.244 6.675 14.128 1.00 74.69 185 TRP A O 1
ATOM 1492 N N . ASN A 1 186 ? -0.227 8.383 13.102 1.00 75.31 186 ASN A N 1
ATOM 1493 C CA . ASN A 1 186 ? 0.530 8.794 14.290 1.00 75.31 186 ASN A CA 1
ATOM 1494 C C . ASN A 1 186 ? -0.376 9.377 15.385 1.00 75.31 186 ASN A C 1
ATOM 1496 O O . ASN A 1 186 ? 0.045 9.488 16.533 1.00 75.31 186 ASN A O 1
ATOM 1500 N N . TYR A 1 187 ? -1.606 9.749 15.033 1.00 79.38 187 TYR A N 1
ATOM 1501 C CA . TYR A 1 187 ? -2.603 10.310 15.937 1.00 79.38 187 TYR A CA 1
ATOM 1502 C C . TYR A 1 187 ? -3.685 9.294 16.329 1.00 79.38 187 TYR A C 1
ATOM 1504 O O . TYR A 1 187 ? -4.673 9.673 16.949 1.00 79.38 187 TYR A O 1
ATOM 1512 N N . GLY A 1 188 ? -3.487 8.010 16.005 1.00 80.44 188 GLY A N 1
ATOM 1513 C CA . GLY A 1 188 ? -4.383 6.924 16.407 1.00 80.44 188 GLY A CA 1
ATOM 1514 C C . GLY A 1 188 ? -5.474 6.574 15.394 1.00 80.44 188 GLY A C 1
ATOM 1515 O O . GLY A 1 188 ? -6.284 5.697 15.675 1.00 80.44 188 GLY A O 1
ATOM 1516 N N . PHE A 1 189 ? -5.500 7.221 14.224 1.00 84.44 189 PHE A N 1
ATOM 1517 C CA . PHE A 1 189 ? -6.483 6.919 13.183 1.00 84.44 189 PHE A CA 1
ATOM 1518 C C . PHE A 1 189 ? -6.107 5.675 12.372 1.00 84.44 189 PHE A C 1
ATOM 1520 O O . PHE A 1 189 ? -4.938 5.447 12.058 1.00 84.44 189 PHE A O 1
ATOM 1527 N N . VAL A 1 190 ? -7.120 4.908 11.969 1.00 80.31 190 VAL A N 1
ATOM 1528 C CA . VAL A 1 190 ? -6.986 3.699 11.131 1.00 80.31 190 VAL A CA 1
ATOM 1529 C C . VAL A 1 190 ? -6.925 4.037 9.628 1.00 80.31 190 VAL A C 1
ATOM 1531 O O . VAL A 1 190 ? -6.686 3.158 8.811 1.00 80.31 190 VAL A O 1
ATOM 1534 N N . GLY A 1 191 ? -7.067 5.314 9.255 1.00 72.56 191 GLY A N 1
ATOM 1535 C CA . GLY A 1 191 ? -7.207 5.768 7.865 1.00 72.56 191 GLY A CA 1
ATOM 1536 C C . GLY A 1 191 ? -8.671 6.023 7.492 1.00 72.56 191 GLY A C 1
ATOM 1537 O O . GLY A 1 191 ? -9.564 5.804 8.307 1.00 72.56 191 GLY A O 1
ATOM 1538 N N . GLY A 1 192 ? -8.918 6.549 6.285 1.00 68.25 192 GLY A N 1
ATOM 1539 C CA . GLY A 1 192 ? -10.270 6.920 5.838 1.00 68.25 192 GLY A CA 1
ATOM 1540 C C . GLY A 1 192 ? -11.182 5.713 5.593 1.00 68.25 192 GLY A C 1
ATOM 1541 O O . GLY A 1 192 ? -12.313 5.699 6.059 1.00 68.25 192 GLY A O 1
ATOM 1542 N N . TRP A 1 193 ? -10.677 4.667 4.931 1.00 75.12 193 TRP A N 1
ATOM 1543 C CA . TRP A 1 193 ? -11.448 3.465 4.599 1.00 75.12 193 TRP A CA 1
ATOM 1544 C C . TRP A 1 193 ? -10.808 2.207 5.186 1.00 75.12 193 TRP A C 1
ATOM 1546 O O . TRP A 1 193 ? -9.586 2.054 5.159 1.00 75.12 193 TRP A O 1
ATOM 1556 N N . LEU A 1 194 ? -11.639 1.293 5.702 1.00 83.06 194 LEU A N 1
ATOM 1557 C CA . LEU A 1 194 ? -11.185 -0.016 6.168 1.00 83.06 194 LEU A CA 1
ATOM 1558 C C . LEU A 1 194 ? -11.052 -0.967 4.978 1.00 83.06 194 LEU A C 1
ATOM 1560 O O . LEU A 1 194 ? -12.037 -1.485 4.443 1.00 83.06 194 LEU A O 1
ATOM 1564 N N . TRP A 1 195 ? -9.811 -1.199 4.577 1.00 83.62 195 TRP A N 1
ATOM 1565 C CA . TRP A 1 195 ? -9.475 -2.165 3.545 1.00 83.62 195 TRP A CA 1
ATOM 1566 C C . TRP A 1 195 ? -9.446 -3.589 4.105 1.00 83.62 195 TRP A C 1
ATOM 1568 O O . TRP A 1 195 ? -9.443 -3.796 5.318 1.00 83.62 195 TRP A O 1
ATOM 1578 N N . SER A 1 196 ? -9.414 -4.591 3.220 1.00 84.81 196 SER A N 1
ATOM 1579 C CA . SER A 1 196 ? -9.251 -5.983 3.659 1.00 84.81 196 SER A CA 1
ATOM 1580 C C . SER A 1 196 ? -7.916 -6.173 4.382 1.00 84.81 196 SER A C 1
ATOM 1582 O O . SER A 1 196 ? -7.833 -6.982 5.298 1.00 84.81 196 SER A O 1
ATOM 1584 N N . PHE A 1 197 ? -6.894 -5.401 4.004 1.00 87.25 197 PHE A N 1
ATOM 1585 C CA . PHE A 1 197 ? -5.598 -5.313 4.661 1.00 87.25 197 PHE A CA 1
ATOM 1586 C C . PHE A 1 197 ? -5.322 -3.885 5.102 1.00 87.25 197 PHE A C 1
ATOM 1588 O O . PHE A 1 197 ? -5.242 -2.984 4.269 1.00 87.25 197 PHE A O 1
ATOM 1595 N N . THR A 1 198 ? -5.051 -3.700 6.385 1.00 89.75 198 THR A N 1
ATOM 1596 C CA . THR A 1 198 ? -4.554 -2.428 6.910 1.00 89.75 198 THR A CA 1
ATOM 1597 C C . THR A 1 198 ? -3.280 -2.683 7.700 1.00 89.75 198 THR A C 1
ATOM 1599 O O . THR A 1 198 ? -3.270 -3.478 8.635 1.00 89.75 198 THR A O 1
ATOM 1602 N N . PHE A 1 199 ? -2.182 -2.027 7.339 1.00 89.94 199 PHE A N 1
ATOM 1603 C CA . PHE A 1 199 ? -0.906 -2.143 8.042 1.00 89.94 199 PHE A CA 1
ATOM 1604 C C . PHE A 1 199 ? -0.823 -1.048 9.098 1.00 89.94 199 PHE A C 1
ATOM 1606 O O . PHE A 1 199 ? -0.523 0.109 8.805 1.00 89.94 199 PHE A O 1
ATOM 1613 N N . LEU A 1 200 ? -1.111 -1.433 10.337 1.00 89.81 200 LEU A N 1
ATOM 1614 C CA . LEU A 1 200 ? -1.219 -0.524 11.462 1.00 89.81 200 LEU A CA 1
ATOM 1615 C C . LEU A 1 200 ? 0.103 -0.423 12.232 1.00 89.81 200 LEU A C 1
ATOM 1617 O O . LEU A 1 200 ? 0.662 -1.456 12.614 1.00 89.81 200 LEU A O 1
ATOM 1621 N N . PRO A 1 201 ? 0.585 0.795 12.527 1.00 88.69 201 PRO A N 1
ATOM 1622 C CA . PRO A 1 201 ? 1.646 0.989 13.504 1.00 88.69 201 PRO A CA 1
ATOM 1623 C C . PRO A 1 201 ? 1.118 0.797 14.934 1.00 88.69 201 PRO A C 1
ATOM 1625 O O . PRO A 1 201 ? -0.081 0.931 15.199 1.00 88.69 201 PRO A O 1
ATOM 1628 N N . ASP A 1 202 ? 2.023 0.575 15.889 1.00 88.88 202 ASP A N 1
ATOM 1629 C CA . ASP A 1 202 ? 1.667 0.411 17.310 1.00 88.88 202 ASP A CA 1
ATOM 1630 C C . ASP A 1 202 ? 0.870 1.590 17.892 1.00 88.88 202 ASP A C 1
ATOM 1632 O O . ASP A 1 202 ? 0.010 1.389 18.749 1.00 88.88 202 ASP A O 1
ATOM 1636 N N . GLY A 1 203 ? 1.103 2.813 17.401 1.00 85.69 203 GLY A N 1
ATOM 1637 C CA . GLY A 1 203 ? 0.335 3.996 17.804 1.00 85.69 203 GLY A CA 1
ATOM 1638 C C . GLY A 1 203 ? -1.158 3.881 17.479 1.00 85.69 203 GLY A C 1
ATOM 1639 O O . GLY A 1 203 ? -1.989 4.155 18.341 1.00 85.69 203 GLY A O 1
ATOM 1640 N N . ALA A 1 204 ? -1.503 3.402 16.279 1.00 89.06 204 ALA A N 1
ATOM 1641 C CA . ALA A 1 204 ? -2.892 3.152 15.891 1.00 89.06 204 ALA A CA 1
ATOM 1642 C C . ALA A 1 204 ? -3.496 1.987 16.690 1.00 89.06 204 ALA A C 1
ATOM 1644 O O . ALA A 1 204 ? -4.623 2.069 17.166 1.00 89.06 204 ALA A O 1
ATOM 1645 N N . LEU A 1 205 ? -2.717 0.928 16.924 1.00 93.31 205 LEU A N 1
ATOM 1646 C CA . LEU A 1 205 ? -3.151 -0.238 17.705 1.00 93.31 205 LEU A CA 1
ATOM 1647 C C . LEU A 1 205 ? -3.365 0.061 19.195 1.00 93.31 205 LEU A C 1
ATOM 1649 O O . LEU A 1 205 ? -4.072 -0.684 19.871 1.00 93.31 205 LEU A O 1
ATOM 1653 N N . SER A 1 206 ? -2.773 1.143 19.698 1.00 93.75 206 SER A N 1
ATOM 1654 C CA . SER A 1 206 ? -2.932 1.607 21.079 1.00 93.75 206 SER A CA 1
ATOM 1655 C C . SER A 1 206 ? -4.104 2.578 21.255 1.00 93.75 206 SER A C 1
ATOM 1657 O O . SER A 1 206 ? -4.405 2.959 22.385 1.00 93.75 206 SER A O 1
ATOM 1659 N N . ALA A 1 207 ? -4.758 3.000 20.166 1.00 93.12 207 ALA A N 1
ATOM 1660 C CA . ALA A 1 207 ? -5.914 3.886 20.235 1.00 93.12 207 ALA A CA 1
ATOM 1661 C C . ALA A 1 207 ? -7.074 3.218 20.991 1.00 93.12 207 ALA A C 1
ATOM 1663 O O . ALA A 1 207 ? -7.228 1.999 20.944 1.00 93.12 207 ALA A O 1
ATOM 1664 N N . SER A 1 208 ? -7.869 4.010 21.712 1.00 95.12 208 SER A N 1
ATOM 1665 C CA . SER A 1 208 ? -8.932 3.491 22.581 1.00 95.12 208 SER A CA 1
ATOM 1666 C C . SER A 1 208 ? -10.246 3.303 21.824 1.00 95.12 208 SER A C 1
ATOM 1668 O O . SER A 1 208 ? -10.671 4.185 21.082 1.00 95.12 208 SER A O 1
ATOM 1670 N N . ILE A 1 209 ? -10.905 2.175 22.063 1.00 96.25 209 ILE A N 1
ATOM 1671 C CA . ILE A 1 209 ? -12.234 1.812 21.570 1.00 96.25 209 ILE A CA 1
ATOM 1672 C C . ILE A 1 209 ? -12.950 1.062 22.696 1.00 96.25 209 ILE A C 1
ATOM 1674 O O . ILE A 1 209 ? -12.430 0.087 23.223 1.00 96.25 209 ILE A O 1
ATOM 1678 N N . ASP A 1 210 ? -14.116 1.546 23.129 1.00 93.38 210 ASP A N 1
ATOM 1679 C CA . ASP A 1 210 ? -14.868 0.986 24.270 1.00 93.38 210 ASP A CA 1
ATOM 1680 C C . ASP A 1 210 ? -14.040 0.795 25.562 1.00 93.38 210 ASP A C 1
ATOM 1682 O O . ASP A 1 210 ? -14.268 -0.133 26.338 1.00 93.38 210 ASP A O 1
ATOM 1686 N N . GLY A 1 211 ? -13.060 1.671 25.804 1.00 95.38 211 GLY A N 1
ATOM 1687 C CA . GLY A 1 211 ? -12.216 1.619 27.002 1.00 95.38 211 GLY A CA 1
ATOM 1688 C C . GLY A 1 211 ? -11.102 0.564 26.975 1.00 95.38 211 GLY A C 1
ATOM 1689 O O . GLY A 1 211 ? -10.434 0.389 27.991 1.00 95.38 211 GLY A O 1
ATOM 1690 N N . MET A 1 212 ? -10.873 -0.103 25.842 1.00 97.44 212 MET A N 1
ATOM 1691 C CA . MET A 1 212 ? -9.720 -0.980 25.597 1.00 97.44 212 MET A CA 1
ATOM 1692 C C . MET A 1 212 ? -8.900 -0.476 24.407 1.00 97.44 212 MET A C 1
ATOM 1694 O O . MET A 1 212 ? -9.374 0.347 23.624 1.00 97.44 212 MET A O 1
ATOM 1698 N N . SER A 1 213 ? -7.665 -0.952 24.254 1.00 97.38 213 SER A N 1
ATOM 1699 C CA . SER A 1 213 ? -6.879 -0.644 23.054 1.00 97.38 213 SER A CA 1
ATOM 1700 C C . SER A 1 213 ? -7.472 -1.317 21.811 1.00 97.38 213 SER A C 1
ATOM 1702 O O . SER A 1 213 ? -8.083 -2.384 21.900 1.00 97.38 213 SER A O 1
ATOM 1704 N N . LEU A 1 214 ? -7.241 -0.745 20.628 1.00 96.62 214 LEU A N 1
ATOM 1705 C CA . LEU A 1 214 ? -7.663 -1.332 19.356 1.00 96.62 214 LEU A CA 1
ATOM 1706 C C . LEU A 1 214 ? -7.094 -2.748 19.181 1.00 96.62 214 LEU A C 1
ATOM 1708 O O . LEU A 1 214 ? -7.795 -3.639 18.710 1.00 96.62 214 LEU A O 1
ATOM 1712 N N . ARG A 1 215 ? -5.854 -2.988 19.624 1.00 97.44 215 ARG A N 1
ATOM 1713 C CA . ARG A 1 215 ? -5.238 -4.323 19.634 1.00 97.44 215 ARG A CA 1
ATOM 1714 C C . ARG A 1 215 ? -6.047 -5.323 20.458 1.00 97.44 215 ARG A C 1
ATOM 1716 O O . ARG A 1 215 ? -6.345 -6.409 19.967 1.00 97.44 215 ARG A O 1
ATOM 1723 N N . GLU A 1 216 ? -6.383 -4.976 21.698 1.00 98.00 216 GLU A N 1
ATOM 1724 C CA . GLU A 1 216 ? -7.188 -5.832 22.579 1.00 98.00 216 GLU A CA 1
ATOM 1725 C C . GLU A 1 216 ? -8.587 -6.045 22.006 1.00 98.00 216 GLU A C 1
ATOM 1727 O O . GLU A 1 216 ? -9.086 -7.169 22.010 1.00 98.00 216 GLU A O 1
ATOM 1732 N N . TRP A 1 217 ? -9.184 -4.991 21.447 1.00 98.06 217 TRP A N 1
ATOM 1733 C CA . TRP A 1 217 ? -10.488 -5.060 20.808 1.00 98.06 217 TRP A CA 1
ATOM 1734 C C . TRP A 1 217 ? -10.491 -6.044 19.640 1.00 98.06 217 TRP A C 1
ATOM 1736 O O . TRP A 1 217 ? -11.356 -6.916 19.617 1.00 98.06 217 TRP A O 1
ATOM 1746 N N . ILE A 1 218 ? -9.518 -5.981 18.725 1.00 97.56 218 ILE A N 1
ATOM 1747 C CA . ILE A 1 218 ? -9.413 -6.927 17.601 1.00 97.56 218 ILE A CA 1
ATOM 1748 C C . ILE A 1 218 ? -9.218 -8.358 18.119 1.00 97.56 218 ILE A C 1
ATOM 1750 O O . ILE A 1 218 ? -9.917 -9.270 17.691 1.00 97.56 218 ILE A O 1
ATOM 1754 N N . CYS A 1 219 ? -8.315 -8.568 19.080 1.00 97.38 219 CYS A N 1
ATOM 1755 C CA . CYS A 1 219 ? -8.024 -9.902 19.614 1.00 97.38 219 CYS A CA 1
ATOM 1756 C C . CYS A 1 219 ? -9.170 -10.518 20.433 1.00 97.38 219 CYS A C 1
ATOM 1758 O O . CYS A 1 219 ? -9.170 -11.728 20.657 1.00 97.38 219 CYS A O 1
ATOM 1760 N N . ALA A 1 220 ? -10.129 -9.718 20.904 1.00 97.62 220 ALA A N 1
ATOM 1761 C CA . ALA A 1 220 ? -11.219 -10.199 21.747 1.00 97.62 220 ALA A CA 1
ATOM 1762 C C . ALA A 1 220 ? -12.297 -10.984 20.979 1.00 97.62 220 ALA A C 1
ATOM 1764 O O . ALA A 1 220 ? -13.043 -11.732 21.613 1.00 97.62 220 ALA A O 1
ATOM 1765 N N . ALA A 1 221 ? -12.401 -10.842 19.651 1.00 96.44 221 ALA A N 1
ATOM 1766 C CA . ALA A 1 221 ? -13.354 -11.617 18.859 1.00 96.44 221 ALA A CA 1
ATOM 1767 C C . ALA A 1 221 ? -12.914 -11.781 17.388 1.00 96.44 221 ALA A C 1
ATOM 1769 O O . ALA A 1 221 ? -12.438 -10.824 16.779 1.00 96.44 221 ALA A O 1
ATOM 1770 N N . PRO A 1 222 ? -13.104 -12.970 16.780 1.00 94.00 222 PRO A N 1
ATOM 1771 C CA . PRO A 1 222 ? -12.670 -13.237 15.405 1.00 94.00 222 PRO A CA 1
ATOM 1772 C C . PRO A 1 222 ? -13.458 -12.451 14.345 1.00 94.00 222 PRO A C 1
ATOM 1774 O O . PRO A 1 222 ? -12.971 -12.260 13.234 1.00 94.00 222 PRO A O 1
ATOM 1777 N N . ASP A 1 223 ? -14.655 -11.961 14.678 1.00 95.88 223 ASP A N 1
ATOM 1778 C CA . ASP A 1 223 ? -15.479 -11.124 13.798 1.00 95.88 223 ASP A CA 1
ATOM 1779 C C . ASP A 1 223 ? -14.932 -9.691 13.626 1.00 95.88 223 ASP A C 1
ATOM 1781 O O . ASP A 1 223 ? -15.474 -8.900 12.856 1.00 95.88 223 ASP A O 1
ATOM 1785 N N . ARG A 1 224 ? -13.820 -9.369 14.299 1.00 95.94 224 ARG A N 1
ATOM 1786 C CA . ARG A 1 224 ? -13.090 -8.095 14.199 1.00 95.94 224 ARG A CA 1
ATOM 1787 C C . ARG A 1 224 ? -11.830 -8.213 13.347 1.00 95.94 224 ARG A C 1
ATOM 1789 O O . ARG A 1 224 ? -11.061 -7.261 13.252 1.00 95.94 224 ARG A O 1
ATOM 1796 N N . GLY A 1 225 ? -11.609 -9.368 12.725 1.00 94.94 225 GLY A N 1
ATOM 1797 C CA . GLY A 1 225 ? -10.439 -9.645 11.903 1.00 94.94 225 GLY A CA 1
ATOM 1798 C C . GLY A 1 225 ? -9.294 -10.299 12.673 1.00 94.94 225 GLY A C 1
ATOM 1799 O O . GLY A 1 225 ? -9.464 -10.849 13.758 1.00 94.94 225 GLY A O 1
ATOM 1800 N N . THR A 1 226 ? -8.106 -10.303 12.077 1.00 95.25 226 THR A N 1
ATOM 1801 C CA . THR A 1 226 ? -6.922 -10.983 12.621 1.00 95.25 226 THR A CA 1
ATOM 1802 C C . THR A 1 226 ? -5.680 -10.119 12.470 1.00 95.25 226 THR A C 1
ATOM 1804 O O . THR A 1 226 ? -5.488 -9.462 11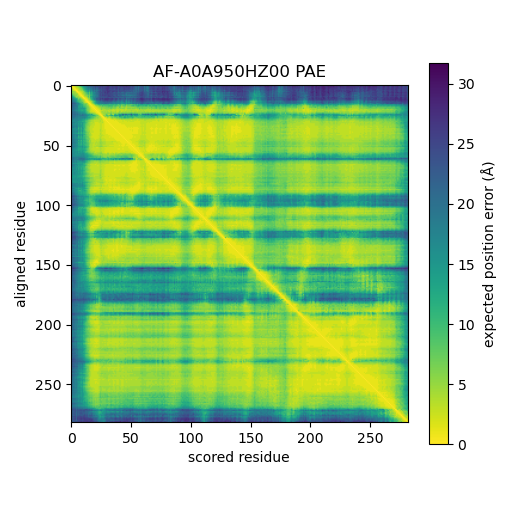.448 1.00 95.25 226 THR A O 1
ATOM 1807 N N . LEU A 1 227 ? -4.834 -10.121 13.502 1.00 94.75 227 LEU A N 1
ATOM 1808 C CA . LEU A 1 227 ? -3.557 -9.419 13.505 1.00 94.75 227 LEU A CA 1
ATOM 1809 C C . LEU A 1 227 ? -2.412 -10.373 13.162 1.00 94.75 227 LEU A C 1
ATOM 1811 O O . LEU A 1 227 ? -2.231 -11.402 13.810 1.00 94.75 227 LEU A O 1
ATOM 1815 N N . TYR A 1 228 ? -1.590 -9.973 12.199 1.00 91.50 228 TYR A N 1
ATOM 1816 C CA . TYR A 1 228 ? -0.369 -10.656 11.796 1.00 91.50 228 TYR A CA 1
ATOM 1817 C C . TYR A 1 228 ? 0.815 -9.716 12.031 1.00 91.50 228 TYR A C 1
ATOM 1819 O O . TYR A 1 228 ? 0.926 -8.692 11.345 1.00 91.50 228 TYR A O 1
ATOM 1827 N N . PRO A 1 229 ? 1.702 -10.016 12.995 1.00 89.50 229 PRO A N 1
ATOM 1828 C CA . PRO A 1 229 ? 2.906 -9.225 13.211 1.00 89.50 229 PRO A CA 1
ATOM 1829 C C . PRO A 1 229 ? 3.740 -9.142 11.930 1.00 89.50 229 PRO A C 1
ATOM 1831 O O . PRO A 1 229 ? 3.981 -10.158 11.279 1.00 89.50 229 PRO A O 1
ATOM 1834 N N . GLN A 1 230 ? 4.182 -7.936 11.578 1.00 87.44 230 GLN A N 1
ATOM 1835 C CA . GLN A 1 230 ? 5.121 -7.696 10.486 1.00 87.44 230 GLN A CA 1
ATOM 1836 C C . GLN A 1 230 ? 6.402 -7.063 11.041 1.00 87.44 230 GLN A C 1
ATOM 1838 O O . GLN A 1 230 ? 6.541 -6.794 12.239 1.00 87.44 230 GLN A O 1
ATOM 1843 N N . ALA A 1 231 ? 7.385 -6.855 10.171 1.00 81.50 231 ALA A N 1
ATOM 1844 C CA . ALA A 1 231 ? 8.626 -6.214 10.568 1.00 81.50 231 ALA A CA 1
ATOM 1845 C C . ALA A 1 231 ? 8.407 -4.738 10.968 1.00 81.50 231 ALA A C 1
ATOM 1847 O O . ALA A 1 231 ? 7.482 -4.069 10.512 1.00 81.50 231 ALA A O 1
ATOM 1848 N N . GLN A 1 232 ? 9.326 -4.220 11.789 1.00 79.69 232 GLN A N 1
ATOM 1849 C CA . GLN A 1 232 ? 9.483 -2.783 12.069 1.00 79.69 232 GLN A CA 1
ATOM 1850 C C . GLN A 1 232 ? 8.277 -2.094 12.731 1.00 79.69 232 GLN A C 1
ATOM 1852 O O . GLN A 1 232 ? 8.049 -0.907 12.520 1.00 79.69 232 GLN A O 1
ATOM 1857 N N . GLY A 1 233 ? 7.533 -2.819 13.570 1.00 83.06 233 GLY A N 1
ATOM 1858 C CA . GLY A 1 233 ? 6.433 -2.239 14.349 1.00 83.06 233 GLY A CA 1
ATOM 1859 C C . GLY A 1 233 ? 5.157 -1.992 13.541 1.00 83.06 233 GLY A C 1
ATOM 1860 O O . GLY A 1 233 ? 4.237 -1.349 14.042 1.00 83.06 233 GLY A O 1
ATOM 1861 N N . LEU A 1 234 ? 5.086 -2.511 12.311 1.00 89.50 234 LEU A N 1
ATOM 1862 C CA . LEU A 1 234 ? 3.829 -2.649 11.589 1.00 89.50 234 LEU A CA 1
ATOM 1863 C C . LEU A 1 234 ? 3.181 -3.989 11.934 1.00 89.50 234 LEU A C 1
ATOM 1865 O O . LEU A 1 234 ? 3.837 -5.025 12.024 1.00 89.50 234 LEU A O 1
ATOM 1869 N N . THR A 1 235 ? 1.868 -3.975 12.107 1.00 92.44 235 THR A N 1
ATOM 1870 C CA . THR A 1 235 ? 1.041 -5.175 12.216 1.00 92.44 235 THR A CA 1
ATOM 1871 C C . THR A 1 235 ? 0.030 -5.136 11.085 1.00 92.44 235 THR A C 1
ATOM 1873 O O . THR A 1 235 ? -0.688 -4.152 10.928 1.00 92.44 235 THR A O 1
ATOM 1876 N N . LEU A 1 236 ? -0.042 -6.202 10.297 1.00 92.12 236 LEU A N 1
ATOM 1877 C CA . LEU A 1 236 ? -1.122 -6.359 9.337 1.00 92.12 236 LEU A CA 1
ATOM 1878 C C . LEU A 1 236 ? -2.401 -6.715 10.094 1.00 92.12 236 LEU A C 1
ATOM 1880 O O . LEU A 1 236 ? -2.443 -7.713 10.809 1.00 92.12 236 LEU A O 1
ATOM 1884 N N . TRP A 1 237 ? -3.447 -5.935 9.885 1.00 94.00 237 TRP A N 1
ATOM 1885 C CA . TRP A 1 237 ? -4.808 -6.264 10.257 1.00 94.00 237 TRP A CA 1
ATOM 1886 C C . TRP A 1 237 ? -5.573 -6.729 9.020 1.00 94.00 237 TRP A C 1
ATOM 1888 O O . TRP A 1 237 ? -5.745 -5.966 8.070 1.00 94.00 237 TRP A O 1
ATOM 1898 N N . PHE A 1 238 ? -6.003 -7.989 9.030 1.00 91.56 238 PHE A N 1
ATOM 1899 C CA . PHE A 1 238 ? -6.873 -8.555 8.007 1.00 91.56 238 PHE A CA 1
ATOM 1900 C C . PHE A 1 238 ? -8.326 -8.543 8.475 1.00 91.56 238 PHE A C 1
ATOM 1902 O O . PHE A 1 238 ? -8.625 -9.094 9.537 1.00 91.56 238 PHE A O 1
ATOM 1909 N N . VAL A 1 239 ? -9.224 -7.981 7.669 1.00 91.25 239 VAL A N 1
ATOM 1910 C CA . VAL A 1 239 ? -10.672 -8.011 7.904 1.00 91.25 239 VAL A CA 1
ATOM 1911 C C . VAL A 1 239 ? -11.362 -8.642 6.690 1.00 91.25 239 VAL A C 1
ATOM 1913 O O . VAL A 1 239 ? -11.328 -8.052 5.606 1.00 91.25 239 VAL A O 1
ATOM 1916 N N . PRO A 1 240 ? -11.998 -9.821 6.840 1.00 87.69 240 PRO A N 1
ATOM 1917 C CA . PRO A 1 240 ? -12.774 -10.447 5.771 1.00 87.69 240 PRO A CA 1
ATOM 1918 C C . PRO A 1 240 ? -13.842 -9.511 5.203 1.00 87.69 240 PRO A C 1
ATOM 1920 O O . PRO A 1 240 ? -14.421 -8.701 5.932 1.00 87.69 240 PRO A O 1
ATOM 1923 N N . THR A 1 241 ? -14.122 -9.621 3.903 1.00 83.75 241 THR A N 1
ATOM 1924 C CA . THR A 1 241 ? -14.994 -8.677 3.186 1.00 83.75 241 THR A CA 1
ATOM 1925 C C . THR A 1 241 ? -16.367 -8.524 3.837 1.00 83.75 241 THR A C 1
ATOM 1927 O O . THR A 1 241 ? -16.853 -7.406 3.990 1.00 83.75 241 THR A O 1
ATOM 1930 N N . GLU A 1 242 ? -16.960 -9.626 4.278 1.00 86.75 242 GLU A N 1
ATOM 1931 C CA . GLU A 1 242 ? -18.257 -9.695 4.943 1.00 86.75 242 GLU A CA 1
ATOM 1932 C C . GLU A 1 242 ? -18.278 -9.042 6.336 1.00 86.75 242 GLU A C 1
ATOM 1934 O O . GLU A 1 242 ? -19.335 -8.618 6.801 1.00 86.75 242 GLU A O 1
ATOM 1939 N N . LEU A 1 243 ? -17.115 -8.904 6.981 1.00 91.62 243 LEU A N 1
ATOM 1940 C CA . LEU A 1 243 ? -16.954 -8.271 8.292 1.00 91.62 243 LEU A CA 1
ATOM 1941 C C . LEU A 1 243 ? -16.526 -6.799 8.196 1.00 91.62 243 LEU A C 1
ATOM 1943 O O . LEU A 1 243 ? -16.647 -6.063 9.174 1.00 91.62 243 LEU A O 1
ATOM 1947 N N . ARG A 1 244 ? -16.071 -6.325 7.027 1.00 88.06 244 ARG A N 1
ATOM 1948 C CA . ARG A 1 244 ? -15.559 -4.950 6.868 1.00 88.06 244 ARG A CA 1
ATOM 1949 C C . ARG A 1 244 ? -16.570 -3.889 7.274 1.00 88.06 244 ARG A C 1
ATOM 1951 O O . ARG A 1 244 ? -16.227 -2.979 8.018 1.00 88.06 244 ARG A O 1
ATOM 1958 N N . LYS A 1 245 ? -17.819 -4.007 6.821 1.00 88.31 245 LYS A N 1
ATOM 1959 C CA . LYS A 1 245 ? -18.864 -3.015 7.114 1.00 88.31 245 LYS A CA 1
ATOM 1960 C C . LYS A 1 245 ? -19.148 -2.866 8.619 1.00 88.31 245 LYS A C 1
ATOM 1962 O O . LYS A 1 245 ? -19.046 -1.744 9.111 1.00 88.31 245 LYS A O 1
ATOM 1967 N N . PRO A 1 246 ? -19.490 -3.930 9.374 1.00 92.62 246 PRO A N 1
ATOM 1968 C CA . PRO A 1 246 ? -19.742 -3.784 10.808 1.00 92.62 246 PRO A CA 1
ATOM 1969 C C . PRO A 1 246 ? -18.506 -3.306 11.585 1.00 92.62 246 PRO A C 1
ATOM 1971 O O . PRO A 1 246 ? -18.646 -2.476 12.482 1.00 92.62 246 PRO A O 1
ATOM 1974 N N . VAL A 1 247 ? -17.301 -3.757 11.216 1.00 93.81 247 VAL A N 1
ATOM 1975 C CA . VAL A 1 247 ? -16.053 -3.282 11.839 1.00 93.81 247 VAL A CA 1
ATOM 1976 C C . VAL A 1 247 ? -15.840 -1.794 11.566 1.00 93.81 247 VAL A C 1
ATOM 1978 O O . VAL A 1 247 ? -15.578 -1.038 12.499 1.00 93.81 247 VAL A O 1
ATOM 1981 N N . PHE A 1 248 ? -16.008 -1.352 10.318 1.00 91.62 248 PHE A N 1
ATOM 1982 C CA . PHE A 1 248 ? -15.874 0.051 9.935 1.00 91.62 248 PHE A CA 1
ATOM 1983 C C . PHE A 1 248 ? -16.829 0.950 10.723 1.00 91.62 248 PHE A C 1
ATOM 1985 O O . PHE A 1 248 ? -16.382 1.926 11.317 1.00 91.62 248 PHE A O 1
ATOM 1992 N N . LEU A 1 249 ? -18.119 0.601 10.784 1.00 90.88 249 LEU A N 1
ATOM 1993 C CA . LEU A 1 249 ? -19.112 1.379 11.534 1.00 90.88 249 LEU A CA 1
ATOM 1994 C C . LEU A 1 249 ? -18.729 1.502 13.008 1.00 90.88 249 LEU A C 1
ATOM 1996 O O . LEU A 1 249 ? -18.825 2.577 13.591 1.00 90.88 249 LEU A O 1
ATOM 2000 N N . LYS A 1 250 ? -18.205 0.428 13.599 1.00 94.56 250 LYS A N 1
ATOM 2001 C CA . LYS A 1 250 ? -17.760 0.471 14.985 1.00 94.56 250 LYS A CA 1
ATOM 2002 C C . LYS A 1 250 ? -16.540 1.380 15.190 1.00 94.56 250 LYS A C 1
ATOM 2004 O O . LYS A 1 250 ? -16.493 2.112 16.182 1.00 94.56 250 LYS A O 1
ATOM 2009 N N . LEU A 1 251 ? -15.568 1.366 14.275 1.00 93.12 251 LEU A N 1
ATOM 2010 C CA . LEU A 1 251 ? -14.436 2.302 14.301 1.00 93.12 251 LEU A CA 1
ATOM 2011 C C . LEU A 1 251 ? -14.898 3.753 14.115 1.00 93.12 251 LEU A C 1
ATOM 2013 O O . LEU A 1 251 ? -14.389 4.647 14.791 1.00 93.12 251 LEU A O 1
ATOM 2017 N N . TRP A 1 252 ? -15.863 3.973 13.221 1.00 90.56 252 TRP A N 1
ATOM 2018 C CA . TRP A 1 252 ? -16.463 5.275 12.942 1.00 90.56 252 TRP A CA 1
ATOM 2019 C C . TRP A 1 252 ? -17.141 5.861 14.180 1.00 90.56 252 TRP A C 1
ATOM 2021 O O . TRP A 1 252 ? -16.804 6.968 14.600 1.00 90.56 252 TRP A O 1
ATOM 2031 N N . ASP A 1 253 ? -18.021 5.089 14.821 1.00 91.19 253 ASP A N 1
ATOM 2032 C CA . ASP A 1 253 ? -18.726 5.488 16.045 1.00 91.19 253 ASP A CA 1
ATOM 2033 C C . ASP A 1 253 ? -17.762 5.761 17.209 1.00 91.19 253 ASP A C 1
ATOM 2035 O O . ASP A 1 253 ? -18.047 6.568 18.092 1.00 91.19 253 ASP A O 1
ATOM 2039 N N . SER A 1 254 ? -16.599 5.105 17.198 1.00 92.38 254 SER A N 1
ATOM 2040 C CA . SER A 1 254 ? -15.550 5.280 18.207 1.00 92.38 254 SER A CA 1
ATOM 2041 C C . SER A 1 254 ? -14.595 6.444 17.901 1.00 92.38 254 SER A C 1
ATOM 2043 O O . SER A 1 254 ? -13.693 6.707 18.692 1.00 92.38 254 SER A O 1
ATOM 2045 N N . GLY A 1 255 ? -14.757 7.131 16.763 1.00 90.31 255 GLY A N 1
ATOM 2046 C CA . GLY A 1 255 ? -13.886 8.235 16.345 1.00 90.31 255 GLY A CA 1
ATOM 2047 C C . GLY A 1 255 ? -12.478 7.804 15.916 1.00 90.31 255 GLY A C 1
ATOM 2048 O O . GLY A 1 255 ? -11.550 8.605 15.979 1.00 90.31 255 GLY A O 1
ATOM 2049 N N . LEU A 1 256 ? -12.295 6.541 15.513 1.00 90.69 256 LEU A N 1
ATOM 2050 C CA . LEU A 1 256 ? -11.009 6.014 15.027 1.00 90.69 256 LEU A CA 1
ATOM 2051 C C . LEU A 1 256 ? -10.855 6.096 13.502 1.00 90.69 256 LEU A C 1
ATOM 2053 O O . LEU A 1 256 ? -9.750 5.911 12.980 1.00 90.69 256 LEU A O 1
ATOM 2057 N N . ILE A 1 257 ? -11.943 6.386 12.789 1.00 88.38 257 ILE A N 1
ATOM 2058 C CA . ILE A 1 257 ? -11.908 6.786 11.381 1.00 88.38 257 ILE A CA 1
ATOM 2059 C C . ILE A 1 257 ? -11.804 8.303 11.324 1.00 88.38 257 ILE A C 1
ATOM 2061 O O . ILE A 1 257 ? -12.566 9.005 11.985 1.00 88.38 257 ILE A O 1
ATOM 2065 N N . PHE A 1 258 ? -10.853 8.790 10.535 1.00 84.12 258 PHE A N 1
ATOM 2066 C CA . PHE A 1 258 ? -10.612 10.217 10.392 1.00 84.12 258 PHE A CA 1
ATOM 2067 C C . PHE A 1 258 ? -11.726 10.892 9.586 1.00 84.12 258 PHE A C 1
ATOM 2069 O O . PHE A 1 258 ? -12.023 10.475 8.463 1.00 84.12 258 PHE A O 1
ATOM 2076 N N . LYS A 1 259 ? -12.275 11.976 10.130 1.00 84.00 259 LYS A N 1
ATOM 2077 C CA . LYS A 1 259 ? -13.323 12.798 9.523 1.00 84.00 259 LYS A CA 1
ATOM 2078 C C . LYS A 1 259 ? -12.755 14.165 9.202 1.00 84.00 259 LYS A C 1
ATOM 2080 O O . LYS A 1 259 ? -12.394 14.911 10.110 1.00 84.00 259 LYS A O 1
ATOM 2085 N N . PHE A 1 260 ? -12.668 14.508 7.918 1.00 78.06 260 PHE A N 1
ATOM 2086 C CA . PHE A 1 260 ? -11.892 15.679 7.500 1.00 78.06 260 PHE A CA 1
ATOM 2087 C C . PHE A 1 260 ? -12.338 16.960 8.208 1.00 78.06 260 PHE A C 1
ATOM 2089 O O . PHE A 1 260 ? -11.530 17.614 8.850 1.00 78.06 260 PHE A O 1
ATOM 2096 N N . GLU A 1 261 ? -13.618 17.308 8.154 1.00 80.69 261 GLU A N 1
ATOM 2097 C CA . GLU A 1 261 ? -14.089 18.582 8.707 1.00 80.69 261 GLU A CA 1
ATOM 2098 C C . GLU A 1 261 ? -13.988 18.659 10.240 1.00 80.69 261 GLU A C 1
ATOM 2100 O O . GLU A 1 261 ? -13.683 19.720 10.785 1.00 80.69 261 GLU A O 1
ATOM 2105 N N . GLU A 1 262 ? -14.202 17.538 10.933 1.00 84.44 262 GLU A N 1
ATOM 2106 C CA . GLU A 1 262 ? -14.215 17.474 12.399 1.00 84.44 262 GLU A CA 1
A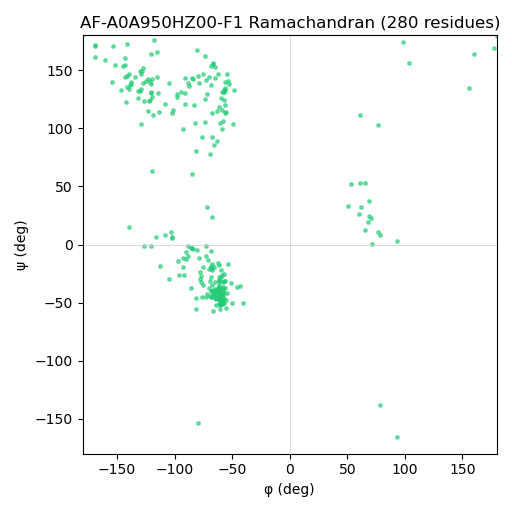TOM 2107 C C . GLU A 1 262 ? -12.796 17.404 12.985 1.00 84.44 262 GLU A C 1
ATOM 2109 O O . GLU A 1 262 ? -12.457 18.128 13.925 1.00 84.44 262 GLU A O 1
ATOM 2114 N N . ASP A 1 263 ? -11.947 16.545 12.421 1.00 83.69 263 ASP A N 1
ATOM 2115 C CA . ASP A 1 263 ? -10.644 16.213 12.990 1.00 83.69 263 ASP A CA 1
ATOM 2116 C C . ASP A 1 263 ? -9.518 17.105 12.456 1.00 83.69 263 ASP A C 1
ATOM 2118 O O . ASP A 1 263 ? -8.505 17.301 13.141 1.00 83.69 263 ASP A O 1
ATOM 2122 N N . TRP A 1 264 ? -9.665 17.666 11.247 1.00 82.00 264 TRP A N 1
ATOM 2123 C CA . TRP A 1 264 ? -8.607 18.445 10.597 1.00 82.00 264 TRP A CA 1
ATOM 2124 C C . TRP A 1 264 ? -8.091 19.612 11.450 1.00 82.00 264 TRP A C 1
ATOM 2126 O O . TRP A 1 264 ? -6.872 19.696 11.626 1.00 82.00 264 TRP A O 1
ATOM 2136 N N . PRO A 1 265 ? -8.943 20.462 12.062 1.00 85.38 265 PRO A N 1
ATOM 2137 C CA . PRO A 1 265 ? -8.463 21.579 12.878 1.00 85.38 265 PRO A CA 1
ATOM 2138 C C . PRO A 1 265 ? -7.570 21.133 14.046 1.00 85.38 265 PRO A C 1
ATOM 2140 O O . PRO A 1 265 ? -6.578 21.786 14.375 1.00 85.38 265 PRO A O 1
ATOM 2143 N N . ARG A 1 266 ? -7.885 19.984 14.660 1.00 82.8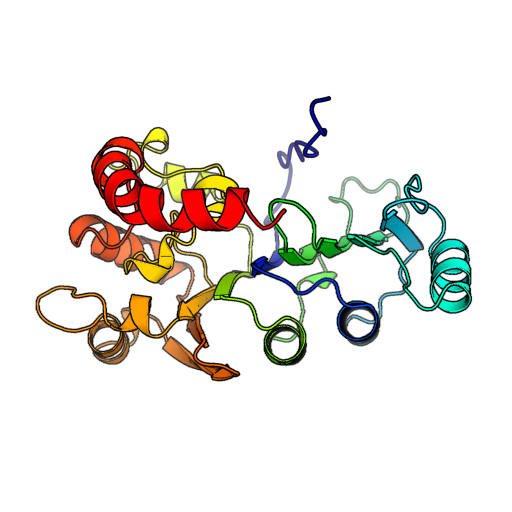8 266 ARG A N 1
ATOM 2144 C CA . ARG A 1 266 ? -7.088 19.402 15.748 1.00 82.88 266 ARG A CA 1
ATOM 2145 C C . ARG A 1 266 ? -5.737 18.907 15.239 1.00 82.88 266 ARG A C 1
ATOM 2147 O O . ARG A 1 266 ? -4.719 19.142 15.888 1.00 82.88 266 ARG A O 1
ATOM 2154 N N . ILE A 1 267 ? -5.721 18.210 14.105 1.00 81.19 267 ILE A N 1
ATOM 2155 C CA . ILE A 1 267 ? -4.487 17.674 13.521 1.00 81.19 267 ILE A CA 1
ATOM 2156 C C . ILE A 1 267 ? -3.576 18.798 13.047 1.00 81.19 267 ILE A C 1
ATOM 2158 O O . ILE A 1 267 ? -2.378 18.763 13.318 1.00 81.19 267 ILE A O 1
ATOM 2162 N N . GLU A 1 268 ? -4.130 19.821 12.404 1.00 79.94 268 GLU A N 1
ATOM 2163 C CA . GLU A 1 268 ? -3.383 20.990 11.949 1.00 79.94 268 GLU A CA 1
ATOM 2164 C C . GLU A 1 268 ? -2.669 21.693 13.110 1.00 79.94 268 GLU A C 1
ATOM 2166 O O . GLU A 1 268 ? -1.462 21.928 13.029 1.00 79.94 268 GLU A O 1
ATOM 2171 N N . ALA A 1 269 ? -3.359 21.907 14.235 1.00 80.06 269 ALA A N 1
ATOM 2172 C CA . ALA A 1 269 ? -2.763 22.490 15.438 1.00 80.06 269 ALA A CA 1
ATOM 2173 C C . ALA A 1 269 ? -1.611 21.644 16.020 1.00 80.06 269 ALA A C 1
ATOM 2175 O O . ALA A 1 269 ? -0.630 22.187 16.531 1.00 80.06 269 ALA A O 1
ATOM 2176 N N . LEU A 1 270 ? -1.703 20.312 15.937 1.00 75.88 270 LEU A N 1
ATOM 2177 C CA . LEU A 1 270 ? -0.654 19.397 16.405 1.00 75.88 270 LEU A CA 1
ATOM 2178 C C . LEU A 1 270 ? 0.527 19.295 15.429 1.00 75.88 270 LEU A C 1
ATOM 2180 O O . LEU A 1 270 ? 1.656 19.016 15.844 1.00 75.88 270 LEU A O 1
ATOM 2184 N N . ALA A 1 271 ? 0.273 19.480 14.136 1.00 70.44 271 ALA A N 1
ATOM 2185 C CA . ALA A 1 271 ? 1.236 19.227 13.075 1.00 70.44 271 ALA A CA 1
ATOM 2186 C C . ALA A 1 271 ? 2.005 20.477 12.616 1.00 70.44 271 ALA A C 1
ATOM 2188 O O . ALA A 1 271 ? 3.154 20.346 12.185 1.00 70.44 271 ALA A O 1
ATOM 2189 N N . GLU A 1 272 ? 1.435 21.679 12.768 1.00 63.97 272 GLU A N 1
ATOM 2190 C CA . GLU A 1 272 ? 2.060 22.987 12.489 1.00 63.97 272 GLU A CA 1
ATOM 2191 C C . GLU A 1 272 ? 3.537 23.068 12.952 1.00 63.97 272 GLU A C 1
ATOM 2193 O O . GLU A 1 272 ? 4.414 23.338 12.121 1.00 63.97 272 GLU A O 1
ATOM 2198 N N . PRO A 1 273 ? 3.895 22.712 14.208 1.00 60.56 273 PRO A N 1
ATOM 2199 C CA . PRO A 1 273 ? 5.284 22.779 14.674 1.00 60.56 273 PRO A CA 1
ATOM 2200 C C . PRO A 1 273 ? 6.228 21.765 14.009 1.00 60.56 273 PRO A C 1
ATOM 2202 O O . PRO A 1 273 ? 7.439 21.991 13.932 1.00 60.56 273 PRO A O 1
ATOM 2205 N N . GLN A 1 274 ? 5.709 20.620 13.558 1.00 59.06 274 GLN A N 1
ATOM 2206 C CA . GLN A 1 274 ? 6.500 19.555 12.935 1.00 59.06 274 GLN A CA 1
ATOM 2207 C C . GLN A 1 274 ? 6.686 19.796 11.432 1.00 59.06 274 GLN A C 1
ATOM 2209 O O . GLN A 1 274 ? 7.768 19.559 10.887 1.00 59.06 274 GLN A O 1
ATOM 2214 N N . TRP A 1 275 ? 5.659 20.312 10.758 1.00 59.69 275 TRP A N 1
ATOM 2215 C CA . TRP A 1 275 ? 5.707 20.637 9.333 1.00 59.69 275 TRP A CA 1
ATOM 2216 C C . TRP A 1 275 ? 6.501 21.910 9.051 1.00 59.69 275 TRP A C 1
ATOM 2218 O O . TRP A 1 275 ? 7.242 21.947 8.066 1.00 59.69 275 TRP A O 1
ATOM 2228 N N . ALA A 1 276 ? 6.451 22.904 9.943 1.00 51.91 276 ALA A N 1
ATOM 2229 C CA . ALA A 1 276 ? 7.331 24.069 9.876 1.00 51.91 276 ALA A CA 1
ATOM 2230 C C . ALA A 1 276 ? 8.818 23.667 9.913 1.00 51.91 276 ALA A C 1
ATOM 2232 O O . ALA A 1 276 ? 9.619 24.216 9.162 1.00 51.91 276 ALA A O 1
ATOM 2233 N N . LYS A 1 277 ? 9.188 22.647 10.704 1.00 50.97 277 LYS A N 1
ATOM 2234 C CA . LYS A 1 277 ? 10.566 22.122 10.759 1.00 50.97 277 LYS A CA 1
ATOM 2235 C C . LYS A 1 277 ? 10.980 21.378 9.486 1.00 50.97 277 LYS A C 1
ATOM 2237 O O . LYS A 1 277 ? 12.117 21.525 9.052 1.00 50.97 277 LYS A O 1
ATOM 2242 N N . LYS A 1 278 ? 10.074 20.614 8.860 1.00 49.31 278 LYS A N 1
ATOM 2243 C CA . LYS A 1 278 ? 10.356 19.919 7.587 1.00 49.31 278 LYS A CA 1
ATOM 2244 C C . LYS A 1 278 ? 10.509 20.880 6.401 1.00 49.31 278 LYS A C 1
ATOM 2246 O O . LYS A 1 278 ? 11.308 20.595 5.519 1.00 49.31 278 LYS A O 1
ATOM 2251 N N . LYS A 1 279 ? 9.815 22.027 6.398 1.00 38.66 279 LYS A N 1
ATOM 2252 C CA . LYS A 1 279 ? 9.980 23.071 5.365 1.00 38.66 279 LYS A CA 1
ATOM 2253 C C . LYS A 1 279 ? 11.355 23.752 5.368 1.00 38.66 279 LYS A C 1
ATOM 2255 O O . LYS A 1 279 ? 11.700 24.362 4.370 1.00 38.66 279 LYS A O 1
ATOM 2260 N N . VAL A 1 280 ? 12.119 23.671 6.460 1.00 35.34 280 VAL A N 1
ATOM 2261 C CA . VAL A 1 280 ? 13.462 24.281 6.571 1.00 35.34 280 VAL A CA 1
ATOM 2262 C C . VAL A 1 280 ? 14.574 23.313 6.127 1.00 35.34 280 VAL A C 1
ATOM 2264 O O . VAL A 1 280 ? 15.713 23.728 5.943 1.00 35.34 280 VAL A O 1
ATOM 2267 N N . ALA A 1 281 ? 14.257 22.026 5.948 1.00 33.84 281 ALA A N 1
ATOM 2268 C CA . ALA A 1 281 ? 15.221 20.966 5.635 1.00 33.84 281 ALA A CA 1
ATOM 2269 C C . ALA A 1 281 ? 15.128 20.426 4.190 1.00 33.84 281 ALA A C 1
ATOM 2271 O O . ALA A 1 281 ? 15.780 19.429 3.878 1.00 33.84 281 ALA A O 1
ATOM 2272 N N . LEU A 1 282 ? 14.323 21.063 3.334 1.00 30.16 282 LEU A N 1
ATOM 2273 C CA . LEU A 1 282 ? 14.198 20.815 1.891 1.00 30.16 282 LEU A CA 1
ATOM 2274 C C . LEU A 1 282 ? 14.592 22.083 1.130 1.00 30.16 282 LEU A C 1
ATOM 2276 O O . LEU A 1 282 ? 15.176 21.937 0.036 1.00 30.16 282 LEU A O 1
#